Protein AF-A0A3D1LDW3-F1 (afdb_monomer)

Secondary structure (DSSP, 8-state):
-------------------------------------------------------------------------------PPPPPP--HHHHHHHHHHHS-TTSS-STTSS-TTT--------S-HHHHHHHHHHHHHHHHHHHHHHHHHT-PPEEEEEEEESS-HHHHHHHHHHHS---HHHHHHHTTS-SEEEEESSHHHHHHHHHHHHHTTEEEEE--------------TT-------EEEEEE--TTTHHHHHHHHHHHH---HHHHHHHHTS-SEEEE-TT-HHHHHHHHHHHHHTT-EEEEES----

Solvent-accessible surface area (backbone atoms only — not comparable to full-atom values): 20449 Å² total; per-residue (Å²): 142,83,86,84,85,82,81,82,79,85,81,84,80,91,75,82,92,76,95,74,91,75,88,72,81,88,77,84,83,81,88,75,86,85,80,90,76,86,88,78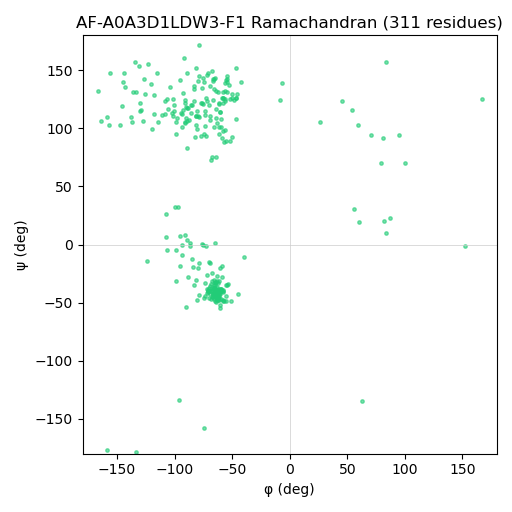,88,81,83,86,85,80,87,81,85,90,80,86,89,80,88,82,90,80,81,87,80,86,78,80,85,79,82,77,85,91,80,78,88,74,74,85,78,83,83,65,78,76,78,75,77,82,56,64,66,62,50,52,55,48,51,62,66,66,58,52,81,81,79,62,65,66,89,81,76,58,59,77,86,72,59,66,73,73,71,66,76,63,94,47,64,69,63,51,50,53,55,50,54,54,51,49,54,52,48,52,53,50,50,52,54,46,54,64,72,59,62,66,66,41,46,36,28,39,62,50,68,78,62,51,74,65,53,33,22,51,42,44,19,66,67,69,70,43,55,62,70,57,28,48,48,50,70,69,53,57,62,42,77,50,76,29,94,42,68,66,58,43,51,54,46,51,51,52,35,44,73,33,26,41,36,71,46,81,60,60,78,73,79,73,77,81,79,78,75,89,68,74,93,85,71,80,73,83,63,56,27,32,43,30,42,53,46,66,50,81,92,33,45,67,60,46,21,50,50,46,14,70,73,71,72,41,58,59,74,58,28,47,55,51,70,74,50,58,64,38,80,43,80,45,48,74,41,58,68,60,40,51,53,46,51,52,53,41,44,75,52,58,34,45,69,47,72,45,82,64,83,85,129

Nearest PDB structures (foldseek):
  1ctf-assembly1_A-2  TM=9.179E-01  e=2.498E-03  Escherichia coli
  5kcs-assembly1_1L  TM=8.905E-01  e=5.813E-03  Escherichia coli K-12
  8yeq-assembly1_A  TM=8.837E-01  e=8.868E-03  Mycobacterium tuberculosis H37Rv
  1rqs-assembly1_A  TM=8.265E-01  e=4.567E-03  unclassified
  1rqu-assembly1_B  TM=5.925E-01  e=5.528E-04  Escherichia coli

Radius of gyration: 36.43 Å; Cα contacts (8 Å, |Δi|>4): 224; chains: 1; bounding box: 86×73×97 Å

Mean predicted aligned error: 22.1 Å

Foldseek 3Di:
DDDDDDDDDDDDDDDDDDDDDDDDDDDDDDPDDDDDDDDDDDDDDDDDDDDDDDDDDDDDDDDDDDDDDDDDPDPPPPPDDDPDPPDPVVVVVVVVVVPDVPVDDDPVPDDPVVPPPVPPQPPDVVVVVVVVVVVVVVVVVVVVVVVVVPLDFFKKWQAFFDADLQLLLVLCCVLVVDDSVVSSVPNVPPGDMDTHNDPVSVVVSVVSNVVSGTDMGRPDDDPPPDDDDPDPPDDDDQQWKKKWFAADDPVLLQVQLVLCCVLVVDDSVVSSVQNVVPRDMDTPGNPPPSSVVSNVSCVVSVTDMDIDSDDDD

Structure (mmCIF, N/CA/C/O backbone):
data_AF-A0A3D1LDW3-F1
#
_entry.id   AF-A0A3D1LDW3-F1
#
loop_
_atom_site.group_PDB
_atom_site.id
_atom_site.type_symbol
_atom_site.label_atom_id
_atom_site.label_alt_id
_atom_site.label_comp_id
_atom_site.label_asym_id
_atom_site.label_entity_id
_atom_site.label_seq_id
_atom_site.pdbx_PDB_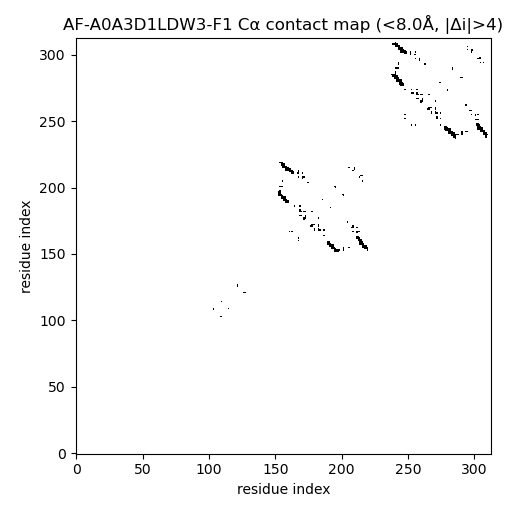ins_code
_atom_site.Cartn_x
_atom_site.Cartn_y
_atom_site.Cartn_z
_atom_site.occupancy
_atom_site.B_iso_or_equiv
_atom_site.auth_seq_id
_atom_site.auth_comp_id
_atom_site.auth_asym_id
_atom_site.auth_atom_id
_atom_site.pdbx_PDB_model_num
ATOM 1 N N . MET A 1 1 ? -32.150 -3.208 -7.443 1.00 42.34 1 MET A N 1
ATOM 2 C CA . MET A 1 1 ? -33.010 -2.700 -6.351 1.00 42.34 1 MET A CA 1
ATOM 3 C C . MET A 1 1 ? -33.989 -3.789 -5.942 1.00 42.34 1 MET A C 1
ATOM 5 O O . MET A 1 1 ? -34.926 -4.043 -6.683 1.00 42.34 1 MET A O 1
ATOM 9 N N . ILE A 1 2 ? -33.765 -4.438 -4.799 1.00 28.62 2 ILE A N 1
ATOM 10 C CA . ILE A 1 2 ? -34.780 -5.232 -4.092 1.00 28.62 2 ILE A CA 1
ATOM 11 C C . ILE A 1 2 ? -34.600 -4.884 -2.613 1.00 28.62 2 ILE A C 1
ATOM 13 O O . ILE A 1 2 ? -33.565 -5.181 -2.025 1.00 28.62 2 ILE A O 1
ATOM 17 N N . SER A 1 3 ? -35.565 -4.154 -2.057 1.00 26.19 3 SER A N 1
ATOM 18 C CA . SER A 1 3 ? -35.602 -3.745 -0.653 1.00 26.19 3 SER A CA 1
ATOM 19 C C . SER A 1 3 ? -36.574 -4.673 0.067 1.00 26.19 3 SER A C 1
ATOM 21 O O . SER A 1 3 ? -37.774 -4.636 -0.195 1.00 26.19 3 SER A O 1
ATOM 23 N N . LEU A 1 4 ? -36.057 -5.541 0.935 1.00 29.94 4 LEU A N 1
ATOM 24 C CA . LEU A 1 4 ? -36.873 -6.366 1.822 1.00 29.94 4 LEU A CA 1
ATOM 25 C C . LEU A 1 4 ? -37.024 -5.628 3.157 1.00 29.94 4 LEU A C 1
ATOM 27 O O . LEU A 1 4 ? -36.116 -5.619 3.983 1.00 29.94 4 LEU A O 1
ATOM 31 N N . ARG A 1 5 ? -38.182 -4.986 3.355 1.00 33.97 5 ARG A N 1
ATOM 32 C CA . ARG A 1 5 ? -38.647 -4.537 4.674 1.00 33.97 5 ARG A CA 1
ATOM 33 C C . ARG A 1 5 ? -39.237 -5.740 5.401 1.00 33.97 5 ARG A C 1
ATOM 35 O O . ARG A 1 5 ? -40.310 -6.203 5.030 1.00 33.97 5 ARG A O 1
ATOM 42 N N . ILE A 1 6 ? -38.569 -6.206 6.449 1.00 33.03 6 ILE A N 1
ATOM 43 C CA . ILE A 1 6 ? -39.179 -7.106 7.430 1.00 33.03 6 ILE A CA 1
ATOM 44 C C . ILE A 1 6 ? -39.608 -6.233 8.609 1.00 33.03 6 ILE A C 1
ATOM 46 O O . ILE A 1 6 ? -38.780 -5.659 9.312 1.00 33.03 6 ILE A O 1
ATOM 50 N N . SER A 1 7 ? -40.922 -6.071 8.750 1.00 34.59 7 SER A N 1
ATOM 51 C CA . SER A 1 7 ? -41.565 -5.408 9.880 1.00 34.59 7 SER A CA 1
ATOM 52 C C . SER A 1 7 ? -41.728 -6.444 10.991 1.00 34.59 7 SER A C 1
ATOM 54 O O . SER A 1 7 ? -42.337 -7.486 10.763 1.00 34.59 7 SER A O 1
ATOM 56 N N . ALA A 1 8 ? -41.136 -6.203 12.160 1.00 34.00 8 ALA A N 1
ATOM 57 C CA . ALA A 1 8 ? -41.335 -7.052 13.327 1.00 34.00 8 ALA A CA 1
ATOM 58 C C . ALA A 1 8 ? -42.521 -6.507 14.132 1.00 34.00 8 ALA A C 1
ATOM 60 O O . ALA A 1 8 ? -42.410 -5.479 14.802 1.00 34.00 8 ALA A O 1
ATOM 61 N N . GLU A 1 9 ? -43.660 -7.190 14.027 1.00 38.03 9 GLU A N 1
ATOM 62 C CA . GLU A 1 9 ? -44.816 -6.998 14.898 1.00 38.03 9 GLU A CA 1
ATOM 63 C C . GLU A 1 9 ? -44.464 -7.377 16.343 1.00 38.03 9 GLU A C 1
ATOM 65 O O . GLU A 1 9 ? -43.877 -8.424 16.625 1.00 38.03 9 GLU A O 1
ATOM 70 N N . GLN A 1 10 ? -44.832 -6.493 17.268 1.00 33.41 10 GLN A N 1
ATOM 71 C CA . GLN A 1 10 ? -44.748 -6.709 18.705 1.00 33.41 10 GLN A CA 1
ATOM 72 C C . GLN A 1 10 ? -45.849 -7.679 19.143 1.00 33.41 10 GLN A C 1
ATOM 74 O O . GLN A 1 10 ? -47.027 -7.333 19.112 1.00 33.41 10 GLN A O 1
ATOM 79 N N . TYR A 1 11 ? -45.472 -8.858 19.633 1.00 30.73 11 TYR A N 1
ATOM 80 C CA . TYR A 1 11 ? -46.365 -9.674 20.453 1.00 30.73 11 TYR A CA 1
ATOM 81 C C . TYR A 1 11 ? -46.171 -9.298 21.926 1.00 30.73 11 TYR A C 1
ATOM 83 O O . TYR A 1 11 ? -45.143 -9.600 22.528 1.00 30.73 11 TYR A O 1
ATOM 91 N N . SER A 1 12 ? -47.169 -8.621 22.500 1.00 31.14 12 SER A N 1
ATOM 92 C CA . SER A 1 12 ? -47.343 -8.516 23.951 1.00 31.14 12 SER A CA 1
ATOM 93 C C . SER A 1 12 ? -48.067 -9.761 24.449 1.00 31.14 12 SER A C 1
ATOM 95 O O . SER A 1 12 ? -49.170 -10.056 23.996 1.00 31.14 12 SER A O 1
ATOM 97 N N . VAL A 1 13 ? -47.462 -10.474 25.396 1.00 31.45 13 VAL A N 1
ATOM 98 C CA . VAL A 1 13 ? -48.146 -11.495 26.195 1.00 31.45 13 VAL A CA 1
ATOM 99 C C . VAL A 1 13 ? -48.154 -10.999 27.634 1.00 31.45 13 VAL A C 1
ATOM 101 O O . VAL A 1 13 ? -47.126 -10.991 28.309 1.00 31.45 13 VAL A O 1
ATOM 104 N N . GLU A 1 14 ? -49.322 -10.546 28.085 1.00 34.72 14 GLU A N 1
ATOM 105 C CA . GLU A 1 14 ? -49.604 -10.314 29.498 1.00 34.72 14 GLU A CA 1
ATOM 106 C C . GLU A 1 14 ? -49.746 -11.659 30.215 1.00 34.72 14 GLU A C 1
ATOM 108 O O . GLU A 1 14 ? -50.610 -12.463 29.877 1.00 34.72 14 GLU A O 1
ATOM 113 N N . CYS A 1 15 ? -48.938 -11.877 31.251 1.00 32.97 15 CYS A N 1
ATOM 114 C CA . CYS A 1 15 ? -49.250 -12.817 32.323 1.00 32.97 15 CYS A CA 1
ATOM 115 C C . CYS A 1 15 ? -48.688 -12.262 33.638 1.00 32.97 15 CYS A C 1
ATOM 117 O O . CYS A 1 15 ? -47.491 -12.008 33.767 1.00 32.97 15 CYS A O 1
ATOM 119 N N . GLY A 1 16 ? -49.588 -12.030 34.596 1.00 39.94 16 GLY A N 1
ATOM 120 C CA . GLY A 1 16 ? -49.293 -11.518 35.934 1.00 39.94 16 GLY A CA 1
ATOM 121 C C . GLY A 1 16 ? -48.638 -12.546 36.877 1.00 39.94 16 GLY A C 1
ATOM 122 O O . GLY A 1 16 ? -47.979 -13.488 36.448 1.00 39.94 16 GLY A O 1
ATOM 123 N N . PRO A 1 17 ? -48.735 -12.347 38.200 1.00 47.69 17 PRO A N 1
ATOM 124 C CA . PRO A 1 17 ? -47.653 -11.736 38.948 1.00 47.69 17 PRO A CA 1
ATOM 125 C C . PRO A 1 17 ? -46.918 -12.770 39.799 1.00 47.69 17 PRO A C 1
ATOM 127 O O . PRO A 1 17 ? -47.510 -13.408 40.665 1.00 47.69 17 PRO A O 1
ATOM 130 N N . LYS A 1 18 ? -45.600 -12.871 39.632 1.00 37.19 18 LYS A N 1
ATOM 131 C CA . LYS A 1 18 ? -44.689 -13.329 40.689 1.00 37.19 18 LYS A CA 1
ATOM 132 C C . LYS A 1 18 ? -43.284 -12.830 40.381 1.00 37.19 18 LYS A C 1
ATOM 134 O O . LYS A 1 18 ? -42.638 -13.261 39.435 1.00 37.19 18 LYS A O 1
ATOM 139 N N . ARG A 1 19 ? -42.833 -11.876 41.198 1.00 45.78 19 ARG A N 1
ATOM 140 C CA . ARG A 1 19 ? -41.454 -11.385 41.212 1.00 45.78 19 ARG A CA 1
ATOM 141 C C . ARG A 1 19 ? -40.521 -12.545 41.554 1.00 45.78 19 ARG A C 1
ATOM 143 O O . ARG A 1 19 ? -40.523 -13.011 42.689 1.00 45.78 19 ARG A O 1
ATOM 150 N N . GLN A 1 20 ? -39.679 -12.933 40.607 1.00 34.56 20 GLN A N 1
AT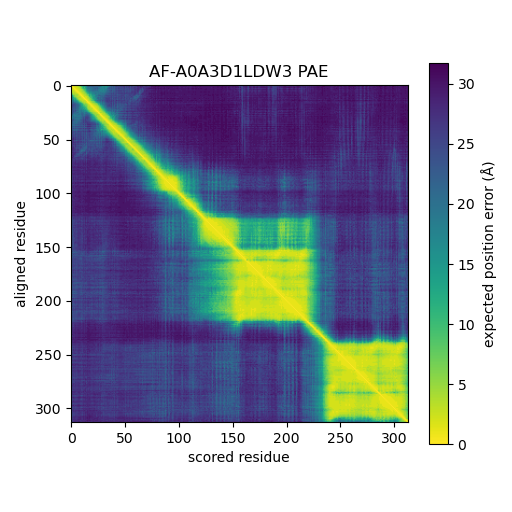OM 151 C CA . GLN A 1 20 ? -38.367 -13.493 40.901 1.00 34.56 20 GLN A CA 1
ATOM 152 C C . GLN A 1 20 ? -37.339 -12.752 40.054 1.00 34.56 20 GLN A C 1
ATOM 154 O O . GLN A 1 20 ? -37.370 -12.779 38.828 1.00 34.56 20 GLN A O 1
ATOM 159 N N . VAL A 1 21 ? -36.455 -12.029 40.735 1.00 42.44 21 VAL A N 1
ATOM 160 C CA . VAL A 1 21 ? -35.294 -11.384 40.129 1.00 42.44 21 VAL A CA 1
ATOM 161 C C . VAL A 1 21 ? -34.215 -12.455 40.016 1.00 42.44 21 VAL A C 1
ATOM 163 O O . VAL A 1 21 ? -33.463 -12.680 40.959 1.00 42.44 21 VAL A O 1
ATOM 166 N N . MET A 1 22 ? -34.149 -13.135 38.872 1.00 29.73 22 MET A N 1
ATOM 167 C CA . MET A 1 22 ? -32.941 -13.847 38.461 1.00 29.73 22 MET A CA 1
ATOM 168 C C . MET A 1 22 ? -32.126 -12.916 37.566 1.00 29.73 22 MET A C 1
ATOM 170 O O . MET A 1 22 ? -32.538 -12.568 36.462 1.00 29.73 22 MET A O 1
ATOM 174 N N . ARG A 1 23 ? -30.958 -12.491 38.057 1.00 40.31 23 ARG A N 1
ATOM 175 C CA . ARG A 1 23 ? -29.922 -11.885 37.218 1.00 40.31 23 ARG A CA 1
ATOM 176 C C . ARG A 1 23 ? -29.278 -13.002 36.400 1.00 40.31 23 ARG A C 1
ATOM 178 O O . ARG A 1 23 ? -28.465 -13.753 36.929 1.00 40.31 23 ARG A O 1
ATOM 185 N N . LEU A 1 24 ? -29.654 -13.108 35.130 1.00 36.66 24 LEU A N 1
ATOM 186 C CA . LEU A 1 24 ? -28.913 -13.887 34.140 1.00 36.66 24 LEU A CA 1
ATOM 187 C C . LEU A 1 24 ? -27.761 -13.026 33.592 1.00 36.66 24 LEU A C 1
ATOM 189 O O . LEU A 1 24 ? -27.982 -11.850 33.286 1.00 36.66 24 LEU A O 1
ATOM 193 N N . PRO A 1 25 ? -26.534 -13.562 33.483 1.00 46.16 25 PRO A N 1
ATOM 194 C CA . PRO A 1 25 ? -25.445 -12.867 32.820 1.00 46.16 25 PRO A CA 1
ATOM 195 C C . PRO A 1 25 ? -25.728 -12.796 31.317 1.00 46.16 25 PRO A C 1
ATOM 197 O O . PRO A 1 25 ? -26.172 -13.758 30.692 1.00 46.16 25 PRO A O 1
ATOM 200 N N . TRP A 1 26 ? -25.479 -11.618 30.759 1.00 38.00 26 TRP A N 1
ATOM 201 C CA . TRP A 1 26 ? -25.636 -11.298 29.350 1.00 38.00 26 TRP A CA 1
ATOM 202 C C . TRP A 1 26 ? -24.680 -12.160 28.515 1.00 38.00 26 TRP A C 1
ATOM 204 O O . TRP A 1 26 ? -23.478 -11.906 28.481 1.00 38.00 26 TRP A O 1
ATOM 214 N N . LEU A 1 27 ? -25.212 -13.183 27.845 1.00 37.66 27 LEU A N 1
ATOM 215 C CA . LEU A 1 27 ? -24.521 -13.880 26.764 1.00 37.66 27 LEU A CA 1
ATOM 216 C C . LEU A 1 27 ? -24.666 -13.054 25.486 1.00 37.66 27 LEU A C 1
ATOM 218 O O . LEU A 1 27 ? -25.766 -12.877 24.963 1.00 37.66 27 LEU A O 1
ATOM 222 N N . TRP A 1 28 ? -23.539 -12.553 24.991 1.00 46.06 28 TRP A N 1
ATOM 223 C CA . TRP A 1 28 ? -23.420 -11.993 23.653 1.00 46.06 28 TRP A CA 1
ATOM 224 C C . TRP A 1 28 ? -23.737 -13.081 22.620 1.00 46.06 28 TRP A C 1
ATOM 226 O O . TRP A 1 28 ? -23.067 -14.110 22.574 1.00 46.06 28 TRP A O 1
ATOM 236 N N . TRP A 1 29 ? -24.746 -12.853 21.782 1.00 34.38 29 TRP A N 1
ATOM 237 C CA . TRP A 1 29 ? -24.935 -13.612 20.548 1.00 34.38 29 TRP A CA 1
ATOM 238 C C . TRP A 1 29 ? -24.197 -12.889 19.427 1.00 34.38 29 TRP A C 1
ATOM 240 O O . TRP A 1 29 ? -24.643 -11.854 18.939 1.00 34.38 29 TRP A O 1
ATOM 250 N N . GLN A 1 30 ? -23.055 -13.440 19.023 1.00 39.91 30 GLN A N 1
ATOM 251 C CA . GLN A 1 30 ? -22.392 -13.067 17.783 1.00 39.91 30 GLN A CA 1
ATOM 252 C C . GLN A 1 30 ? -22.956 -13.964 16.676 1.00 39.91 30 GLN A C 1
ATOM 254 O O . GLN A 1 30 ? -22.671 -15.160 16.618 1.00 39.91 30 GLN A O 1
ATOM 259 N N . VAL A 1 31 ? -23.800 -13.398 15.813 1.00 35.34 31 VAL A N 1
ATOM 260 C CA . VAL A 1 31 ? -24.259 -14.072 14.594 1.00 35.34 31 VAL A CA 1
ATOM 261 C C . VAL A 1 31 ? -23.097 -14.055 13.603 1.00 35.34 31 VAL A C 1
ATOM 263 O O . VAL A 1 31 ? -22.877 -13.068 12.910 1.00 35.34 31 VAL A O 1
ATOM 266 N N . SER A 1 32 ? -22.318 -15.137 13.577 1.00 37.22 32 SER A N 1
ATOM 267 C CA . SER A 1 32 ? -21.321 -15.395 12.536 1.00 37.22 32 SER A CA 1
ATOM 268 C C . SER A 1 32 ? -21.923 -16.352 11.514 1.00 37.22 32 SER A C 1
ATOM 270 O O . SER A 1 32 ? -22.110 -17.543 11.772 1.00 37.22 32 SER A O 1
ATOM 272 N N . THR A 1 33 ? -22.291 -15.820 10.353 1.00 45.94 33 THR A N 1
ATOM 273 C CA . THR A 1 33 ? -22.698 -16.626 9.205 1.00 45.94 33 THR A CA 1
ATOM 274 C C . THR A 1 33 ? -21.472 -17.255 8.548 1.00 45.94 33 THR A C 1
ATOM 276 O O . THR A 1 33 ? -20.618 -16.549 8.019 1.00 45.94 33 THR A O 1
ATOM 279 N N . SER A 1 34 ? -21.481 -18.591 8.503 1.00 38.31 34 SER A N 1
ATOM 280 C CA . SER A 1 34 ? -20.797 -19.445 7.518 1.00 38.31 34 SER A CA 1
ATOM 281 C C . SER A 1 34 ? -19.301 -19.731 7.714 1.00 38.31 34 SER A C 1
ATOM 283 O O . SER A 1 34 ? -18.455 -19.100 7.093 1.00 38.31 34 SER A O 1
ATOM 285 N N . ARG A 1 35 ? -18.983 -20.834 8.410 1.00 41.19 35 ARG A N 1
ATOM 286 C CA . ARG A 1 35 ? -18.485 -22.098 7.805 1.00 41.19 35 ARG A CA 1
ATOM 287 C C . ARG A 1 35 ? -17.911 -23.042 8.875 1.00 41.19 35 ARG A C 1
ATOM 289 O O . ARG A 1 35 ? -17.026 -22.668 9.627 1.00 41.19 35 ARG A O 1
ATOM 296 N N . MET A 1 36 ? -18.450 -24.266 8.880 1.00 47.47 36 MET A N 1
ATOM 297 C CA . MET A 1 36 ? -17.957 -25.522 9.473 1.00 47.47 36 MET A CA 1
ATOM 298 C C . MET A 1 36 ? -17.015 -25.443 10.686 1.00 47.47 36 MET A C 1
ATOM 300 O O . MET A 1 36 ? -15.807 -25.304 10.525 1.00 47.47 36 MET A O 1
ATOM 304 N N . LEU A 1 37 ? -17.546 -25.753 11.874 1.00 35.22 37 LEU A N 1
ATOM 305 C CA . LEU A 1 37 ? -16.757 -26.335 12.959 1.00 35.22 37 LEU A CA 1
ATOM 306 C C . LEU A 1 37 ? -17.514 -27.488 13.628 1.00 35.22 37 LEU A C 1
ATOM 308 O O . LEU A 1 37 ? -18.690 -27.381 13.973 1.00 35.22 37 LEU A O 1
ATOM 312 N N . LEU A 1 38 ? -16.787 -28.597 13.773 1.00 40.09 38 LEU A N 1
ATOM 313 C CA . LEU A 1 38 ? -17.099 -29.761 14.592 1.00 40.09 38 LEU A CA 1
ATOM 314 C C . LEU A 1 38 ? -17.476 -29.337 16.017 1.00 40.09 38 LEU A C 1
ATOM 316 O O . LEU A 1 38 ? -16.711 -28.659 16.702 1.00 40.09 38 LEU A O 1
ATOM 320 N N . VAL A 1 39 ? -18.639 -29.795 16.475 1.00 33.28 39 VAL A N 1
ATOM 321 C CA . VAL A 1 39 ? -19.089 -29.648 17.861 1.00 33.28 39 VAL A CA 1
ATOM 322 C C . VAL A 1 39 ? -18.281 -30.606 18.735 1.00 33.28 39 VAL A C 1
ATOM 324 O O . VAL A 1 39 ? -18.432 -31.821 18.640 1.00 33.28 39 VAL A O 1
ATOM 327 N N . SER A 1 40 ? -17.420 -30.056 19.589 1.00 37.81 40 SER A N 1
ATOM 328 C CA . SER A 1 40 ? -16.748 -30.794 20.663 1.00 37.81 40 SER A CA 1
ATOM 329 C C . SER A 1 40 ? -17.462 -30.468 21.973 1.00 37.81 40 SER A C 1
ATOM 331 O O . SER A 1 40 ? -17.449 -29.323 22.417 1.00 37.81 40 SER A O 1
ATOM 333 N N . PHE A 1 41 ? -18.125 -31.460 22.564 1.00 34.44 41 PHE A N 1
ATOM 334 C CA . PHE A 1 41 ? -18.725 -31.364 23.894 1.00 34.44 41 PHE A CA 1
ATOM 335 C C . PHE A 1 41 ? -17.626 -31.472 24.958 1.00 34.44 41 PHE A C 1
ATOM 337 O O . PHE A 1 41 ? -16.953 -32.497 25.036 1.00 34.44 41 PHE A O 1
ATOM 344 N N . SER A 1 42 ? -17.497 -30.461 25.817 1.00 36.78 42 SER A N 1
ATOM 345 C CA . SER A 1 42 ? -16.754 -30.569 27.078 1.00 36.78 42 SER A CA 1
ATOM 346 C C . SER A 1 42 ? -17.749 -30.564 28.236 1.00 36.78 42 SER A C 1
ATOM 348 O O . SER A 1 42 ? -18.418 -29.560 28.480 1.00 36.78 42 SER A O 1
ATOM 350 N N . LEU A 1 43 ? -17.866 -31.699 28.933 1.00 46.66 43 LEU A N 1
ATOM 351 C CA . LEU A 1 43 ? -18.564 -31.796 30.219 1.00 46.66 43 LEU A CA 1
ATOM 352 C C . LEU A 1 43 ? -17.741 -31.113 31.328 1.00 46.66 43 LEU A C 1
ATOM 354 O O . LEU A 1 43 ? -16.516 -31.246 31.327 1.00 46.66 43 LEU A O 1
ATOM 358 N N . PRO A 1 44 ? -18.378 -30.473 32.325 1.00 48.00 44 PRO A N 1
ATOM 359 C CA . PRO A 1 44 ? -17.708 -30.092 33.556 1.00 48.00 44 PRO A CA 1
ATOM 360 C C . PRO A 1 44 ? -17.807 -31.229 34.582 1.00 48.00 44 PRO A C 1
ATOM 362 O O . PRO A 1 44 ? -18.896 -31.587 35.033 1.00 48.00 44 PRO A O 1
ATOM 365 N N . THR A 1 45 ? -16.664 -31.778 34.987 1.00 44.69 45 THR A N 1
ATOM 366 C CA . THR A 1 45 ? -16.572 -32.701 36.125 1.00 44.69 45 THR A CA 1
ATOM 367 C C . THR A 1 45 ? -16.218 -31.903 37.378 1.00 44.69 45 THR A C 1
ATOM 369 O O . THR A 1 45 ? -15.133 -31.332 37.483 1.00 44.69 45 THR A O 1
ATOM 372 N N . LEU A 1 46 ? -17.156 -31.843 38.322 1.00 44.53 46 LEU A N 1
ATOM 373 C CA . LEU A 1 46 ? -16.948 -31.323 39.671 1.00 44.53 46 LEU A CA 1
ATOM 374 C C . LEU A 1 46 ? -16.267 -32.375 40.562 1.00 44.53 46 LEU A C 1
ATOM 376 O O . LEU A 1 46 ? -16.631 -33.544 40.517 1.00 44.53 46 LEU A O 1
ATOM 380 N N . LEU A 1 47 ? -15.347 -31.876 41.396 1.00 44.72 47 LEU A N 1
ATOM 381 C CA . LEU A 1 47 ? -14.866 -32.373 42.696 1.00 44.72 47 LEU A CA 1
ATOM 382 C C . LEU A 1 47 ? -14.525 -33.868 42.863 1.00 44.72 47 LEU A C 1
ATOM 384 O O . LEU A 1 47 ? -15.409 -34.714 42.891 1.00 44.72 47 LEU A O 1
ATOM 388 N N . SER A 1 48 ? -13.282 -34.145 43.280 1.00 37.66 48 SER A N 1
ATOM 389 C CA . SER A 1 48 ? -13.042 -34.826 44.565 1.00 37.66 48 SER A CA 1
ATOM 390 C C . SER A 1 48 ? -11.572 -34.745 45.001 1.00 37.66 48 SER A C 1
ATOM 392 O O . SER A 1 48 ? -10.657 -34.981 44.221 1.00 37.66 48 SER A O 1
ATOM 394 N N . SER A 1 49 ? -11.419 -34.377 46.273 1.00 39.22 49 SER A N 1
ATOM 395 C CA . SER A 1 49 ? -10.349 -34.622 47.252 1.00 39.22 49 SER A CA 1
ATOM 396 C C . SER A 1 49 ? -9.203 -35.573 46.883 1.00 39.22 49 SER A C 1
ATOM 398 O O . SER A 1 49 ? -9.403 -36.661 46.353 1.00 39.22 49 SER A O 1
ATOM 400 N N . GLY A 1 50 ? -7.992 -35.170 47.278 1.00 45.22 50 GLY A N 1
ATOM 401 C CA . GLY A 1 50 ? -6.767 -35.925 47.059 1.00 45.22 50 GLY A CA 1
ATOM 402 C C . GLY A 1 50 ? -6.503 -37.102 47.998 1.00 45.22 50 GLY A C 1
ATOM 403 O O . GLY A 1 50 ? -7.178 -37.282 49.002 1.00 45.22 50 GLY A O 1
ATOM 404 N N . ILE A 1 51 ? -5.457 -37.838 47.616 1.00 41.06 51 ILE A N 1
ATOM 405 C CA . ILE A 1 51 ? -4.586 -38.801 48.316 1.00 41.06 51 ILE A CA 1
ATOM 406 C C . ILE A 1 51 ? -3.375 -38.898 47.350 1.00 41.06 51 ILE A C 1
ATOM 408 O O . ILE A 1 51 ? -3.568 -39.154 46.168 1.00 41.06 51 ILE A O 1
ATOM 412 N N . SER A 1 52 ? -2.202 -38.328 47.637 1.00 38.81 52 SER A N 1
ATOM 413 C CA . SER A 1 52 ? -1.065 -38.891 48.385 1.00 38.81 52 SER A CA 1
ATOM 414 C C . SER A 1 52 ? -0.525 -40.246 47.873 1.00 38.81 52 SER A C 1
ATOM 416 O O . SER A 1 52 ? -1.170 -41.276 48.032 1.00 38.81 52 SER A O 1
ATOM 418 N N . CYS A 1 53 ? 0.740 -40.201 47.414 1.00 36.84 53 CYS A N 1
ATOM 419 C CA . CYS A 1 53 ? 1.754 -41.278 47.388 1.00 36.84 53 CYS A CA 1
ATOM 420 C C . CYS A 1 53 ? 1.742 -42.293 46.204 1.00 36.84 53 CYS A C 1
ATOM 422 O O . CYS A 1 53 ? 0.763 -42.389 45.476 1.00 36.84 53 CYS A O 1
ATOM 424 N N . PRO A 1 54 ? 2.881 -42.966 45.907 1.00 56.19 54 PRO A N 1
ATOM 425 C CA . PRO A 1 54 ? 3.951 -42.411 45.068 1.00 56.19 54 PRO A CA 1
ATOM 426 C C . PRO A 1 54 ? 4.459 -43.406 43.995 1.00 56.19 54 PRO A C 1
ATOM 428 O O . PRO A 1 54 ? 4.052 -44.562 43.936 1.00 56.19 54 PRO A O 1
ATOM 431 N N . SER A 1 55 ? 5.462 -42.965 43.225 1.00 44.19 55 SER A N 1
ATOM 432 C CA . SER A 1 55 ? 6.490 -43.801 42.574 1.00 44.19 55 SER A CA 1
ATOM 433 C C . SER A 1 55 ? 6.019 -44.871 41.579 1.00 44.19 55 SER A C 1
ATOM 435 O O . SER A 1 55 ? 5.684 -45.992 41.947 1.00 44.19 55 SER A O 1
ATOM 437 N N . SER A 1 56 ? 6.177 -44.577 40.285 1.00 37.03 56 SER A N 1
ATOM 438 C CA . SER A 1 56 ? 6.398 -45.627 39.292 1.00 37.03 56 SER A CA 1
ATOM 439 C C . SER A 1 56 ? 7.487 -45.222 38.303 1.00 37.03 56 SER A C 1
ATOM 441 O O . SER A 1 56 ? 7.328 -44.355 37.447 1.00 37.03 56 SER A O 1
ATOM 443 N N . THR A 1 57 ? 8.632 -45.854 38.513 1.00 47.03 57 THR A N 1
ATOM 444 C CA . THR A 1 57 ? 9.795 -45.956 37.643 1.00 47.03 57 THR A CA 1
ATOM 445 C C . THR A 1 57 ? 9.428 -46.771 36.403 1.00 47.03 57 THR A C 1
ATOM 447 O O . THR A 1 57 ? 9.027 -47.917 36.557 1.00 47.03 57 THR A O 1
ATOM 450 N N . CYS A 1 58 ? 9.620 -46.241 35.193 1.00 37.25 58 CYS A N 1
ATOM 451 C CA . CYS A 1 58 ? 9.754 -47.022 33.952 1.00 37.25 58 CYS A CA 1
ATOM 452 C C . CYS A 1 58 ? 10.507 -46.161 32.922 1.00 37.25 58 CYS A C 1
ATOM 454 O O . CYS A 1 58 ? 10.024 -45.124 32.491 1.00 37.25 58 CYS A O 1
ATOM 456 N N . MET A 1 59 ? 11.796 -46.441 32.723 1.00 38.25 59 MET A N 1
ATOM 457 C CA . MET A 1 59 ? 12.344 -47.257 31.622 1.00 38.25 59 MET A CA 1
ATOM 458 C C . MET A 1 59 ? 12.803 -46.380 30.449 1.00 38.25 59 MET A C 1
ATOM 460 O O . MET A 1 59 ? 12.045 -46.012 29.558 1.00 38.25 59 MET A O 1
ATOM 464 N N . MET A 1 60 ? 14.100 -46.059 30.479 1.00 41.62 60 MET A N 1
ATOM 465 C CA . MET A 1 60 ? 14.841 -45.496 29.355 1.00 41.62 60 MET A CA 1
ATOM 466 C C . MET A 1 60 ? 14.866 -46.518 28.214 1.00 41.62 60 MET A C 1
ATOM 468 O O . MET A 1 60 ? 15.465 -47.585 28.355 1.00 41.62 60 MET A O 1
ATOM 472 N N . SER A 1 61 ? 14.259 -46.187 27.076 1.00 40.16 61 SER A N 1
ATOM 473 C CA . SER A 1 61 ? 14.448 -46.956 25.848 1.00 40.16 61 SER A CA 1
ATOM 474 C C . SER A 1 61 ? 15.668 -46.416 25.103 1.00 40.16 61 SER A C 1
ATOM 476 O O . SER A 1 61 ? 15.653 -45.314 24.552 1.00 40.16 61 SER A O 1
ATOM 478 N N . ARG A 1 62 ? 16.754 -47.193 25.142 1.00 48.47 62 ARG A N 1
ATOM 479 C CA . ARG A 1 62 ? 17.941 -47.029 24.297 1.00 48.47 62 ARG A CA 1
ATOM 480 C C . ARG A 1 62 ? 17.557 -47.388 22.859 1.00 48.47 62 ARG A C 1
ATOM 482 O O . ARG A 1 62 ? 17.362 -48.558 22.550 1.00 48.47 62 ARG A O 1
ATOM 489 N N . GLY A 1 63 ? 17.451 -46.380 21.998 1.00 40.06 63 GLY A N 1
ATOM 490 C CA . GLY A 1 63 ? 17.284 -46.542 20.554 1.00 40.06 63 GLY A CA 1
ATOM 491 C C . GLY A 1 63 ? 18.637 -46.517 19.852 1.00 40.06 63 GLY A C 1
ATOM 492 O O . GLY A 1 63 ? 19.351 -45.520 19.903 1.00 40.06 63 GLY A O 1
ATOM 493 N N . SER A 1 64 ? 18.981 -47.645 19.247 1.00 42.28 64 SER A N 1
ATOM 494 C CA . SER A 1 64 ? 20.263 -47.994 18.654 1.00 42.28 64 SER A CA 1
ATOM 495 C C . SER A 1 64 ? 20.768 -47.027 17.580 1.00 42.28 64 SER A C 1
ATOM 497 O O . SER A 1 64 ? 20.080 -46.711 16.611 1.00 42.28 64 SER A O 1
ATOM 499 N N . SER A 1 65 ? 22.037 -46.653 17.714 1.00 41.66 65 SER A N 1
ATOM 500 C CA . SER A 1 65 ? 22.873 -46.067 16.671 1.00 41.66 65 SER A CA 1
ATOM 501 C C . SER A 1 65 ? 23.120 -47.086 15.553 1.00 41.66 65 SER A C 1
ATOM 503 O O . SER A 1 65 ? 23.961 -47.977 15.691 1.00 41.66 65 SER A O 1
ATOM 505 N N . LEU A 1 66 ? 22.393 -46.962 14.442 1.00 43.38 66 LEU A N 1
ATOM 506 C CA . LEU A 1 66 ? 22.734 -47.631 13.188 1.00 43.38 66 LEU A CA 1
ATOM 507 C C . LEU A 1 66 ? 23.806 -46.810 12.468 1.00 43.38 66 LEU A C 1
ATOM 509 O O . LEU A 1 66 ? 23.535 -45.771 11.871 1.00 43.38 66 LEU A O 1
ATOM 513 N N . ILE A 1 67 ? 25.039 -47.298 12.557 1.00 46.53 67 ILE A N 1
ATOM 514 C CA . ILE A 1 67 ? 26.170 -46.877 11.735 1.00 46.53 67 ILE A CA 1
ATOM 515 C C . ILE A 1 67 ? 25.892 -47.383 10.313 1.00 46.53 67 ILE A C 1
ATOM 517 O O . ILE A 1 67 ? 25.897 -48.590 10.076 1.00 46.53 67 ILE A O 1
ATOM 521 N N . MET A 1 68 ? 25.621 -46.478 9.371 1.00 43.97 68 MET A N 1
ATOM 522 C CA . MET A 1 68 ? 25.598 -46.816 7.946 1.00 43.97 68 MET A CA 1
ATOM 523 C C . MET A 1 68 ? 27.029 -46.780 7.383 1.00 43.97 68 MET A C 1
ATOM 525 O O . MET A 1 68 ? 27.779 -45.850 7.694 1.00 43.97 68 MET A O 1
ATOM 529 N N . PRO A 1 69 ? 27.428 -47.765 6.559 1.00 47.91 69 PRO A N 1
ATOM 530 C CA . PRO A 1 69 ? 28.756 -47.816 5.971 1.00 47.91 69 PRO A CA 1
ATOM 531 C C . PRO A 1 69 ? 28.929 -46.762 4.872 1.00 47.91 69 PRO A C 1
ATOM 533 O O . PRO A 1 69 ? 28.191 -46.695 3.890 1.00 47.91 69 PRO A O 1
ATOM 536 N N . LEU A 1 70 ? 29.979 -45.972 5.059 1.00 49.84 70 LEU A N 1
ATOM 537 C CA . LEU A 1 70 ? 30.575 -45.026 4.131 1.00 49.84 70 LEU A CA 1
ATOM 538 C C . LEU A 1 70 ? 31.055 -45.754 2.861 1.00 49.84 70 LEU A C 1
ATOM 540 O O . LEU A 1 70 ? 32.123 -46.357 2.881 1.00 49.84 70 LEU A O 1
ATOM 544 N N . THR A 1 71 ? 30.316 -45.704 1.748 1.00 52.28 71 THR A N 1
ATOM 545 C CA . THR A 1 71 ? 30.876 -46.092 0.439 1.00 52.28 71 THR A CA 1
ATOM 546 C C . THR A 1 71 ? 30.363 -45.227 -0.715 1.00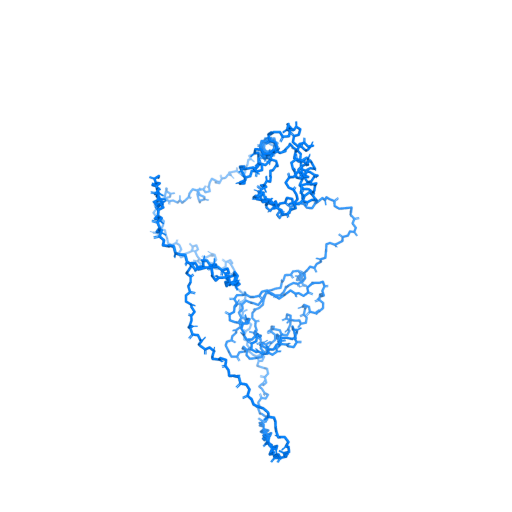 52.28 71 THR A C 1
ATOM 548 O O . THR A 1 71 ? 29.173 -44.972 -0.848 1.00 52.28 71 THR A O 1
ATOM 551 N N . HIS A 1 72 ? 31.331 -44.843 -1.558 1.00 44.09 72 HIS A N 1
ATOM 552 C CA . HIS A 1 72 ? 31.249 -44.211 -2.884 1.00 44.09 72 HIS A CA 1
ATOM 553 C C . HIS A 1 72 ? 31.469 -42.695 -2.955 1.00 44.09 72 HIS A C 1
ATOM 555 O O . HIS A 1 72 ? 30.610 -41.911 -3.350 1.00 44.09 72 HIS A O 1
ATOM 561 N N . ALA A 1 73 ? 32.732 -42.322 -2.719 1.00 43.78 73 ALA A N 1
ATOM 562 C CA . ALA A 1 73 ? 33.373 -41.219 -3.422 1.00 43.78 73 ALA A CA 1
ATOM 563 C C . ALA A 1 73 ? 33.303 -41.485 -4.939 1.00 43.78 73 ALA A C 1
ATOM 565 O O . ALA A 1 73 ? 34.070 -42.274 -5.492 1.00 43.78 73 ALA A O 1
ATOM 566 N N . ARG A 1 74 ? 32.333 -40.863 -5.611 1.00 47.28 74 ARG A N 1
ATOM 567 C CA . ARG A 1 74 ? 32.253 -40.836 -7.072 1.00 47.28 74 ARG A CA 1
ATOM 568 C C . ARG A 1 74 ? 33.254 -39.789 -7.551 1.00 47.28 74 ARG A C 1
ATOM 570 O O . ARG A 1 74 ? 33.058 -38.602 -7.305 1.00 47.28 74 ARG A O 1
ATOM 577 N N . ALA A 1 75 ? 34.338 -40.240 -8.177 1.00 53.12 75 ALA A N 1
ATOM 578 C CA . ALA A 1 75 ? 35.336 -39.357 -8.763 1.00 53.12 75 ALA A CA 1
ATOM 579 C C . ALA A 1 75 ? 34.660 -38.343 -9.715 1.00 53.12 75 ALA A C 1
ATOM 581 O O . ALA A 1 75 ? 33.760 -38.734 -10.471 1.00 53.12 75 ALA A O 1
ATOM 582 N N . PRO A 1 76 ? 35.051 -37.057 -9.681 1.00 52.16 76 PRO A N 1
ATOM 583 C CA . PRO A 1 76 ? 34.555 -36.057 -10.617 1.00 52.16 76 PRO A CA 1
ATOM 584 C C . PRO A 1 76 ? 34.938 -36.472 -12.040 1.00 52.16 76 PRO A C 1
ATOM 586 O O . PRO A 1 76 ? 36.110 -36.566 -12.396 1.00 52.16 76 PRO A O 1
ATOM 589 N N . ASN A 1 77 ? 33.923 -36.781 -12.842 1.00 54.84 77 ASN A N 1
ATOM 590 C CA . ASN A 1 77 ? 34.083 -37.111 -14.248 1.00 54.84 77 ASN A CA 1
ATOM 591 C C . ASN A 1 77 ? 34.300 -35.800 -15.021 1.00 54.84 77 ASN A C 1
ATOM 593 O O . ASN A 1 77 ? 33.336 -35.112 -15.363 1.00 54.84 77 ASN A O 1
ATOM 597 N N . TYR A 1 78 ? 35.569 -35.435 -15.214 1.00 57.31 78 TYR A N 1
ATOM 598 C CA . TYR A 1 78 ? 36.001 -34.225 -15.922 1.00 57.31 78 TYR A CA 1
ATOM 599 C C . TYR A 1 78 ? 35.889 -34.328 -17.457 1.00 57.31 78 TYR A C 1
ATOM 601 O O . TYR A 1 78 ? 36.152 -33.344 -18.141 1.00 57.31 78 TYR A O 1
ATOM 609 N N . ASP A 1 79 ? 35.418 -35.454 -18.005 1.00 60.50 79 ASP A N 1
ATOM 610 C CA . ASP A 1 79 ? 35.306 -35.686 -19.455 1.00 60.50 79 ASP A CA 1
ATOM 611 C C . ASP A 1 79 ? 33.900 -35.414 -20.019 1.00 60.50 79 ASP A C 1
ATOM 613 O O . ASP A 1 79 ? 33.455 -36.048 -20.979 1.00 60.50 79 ASP A O 1
ATOM 617 N N . ARG A 1 80 ? 33.156 -34.453 -19.454 1.00 57.97 80 ARG A N 1
ATOM 618 C CA . ARG A 1 80 ? 31.951 -33.964 -20.141 1.00 57.97 80 ARG A CA 1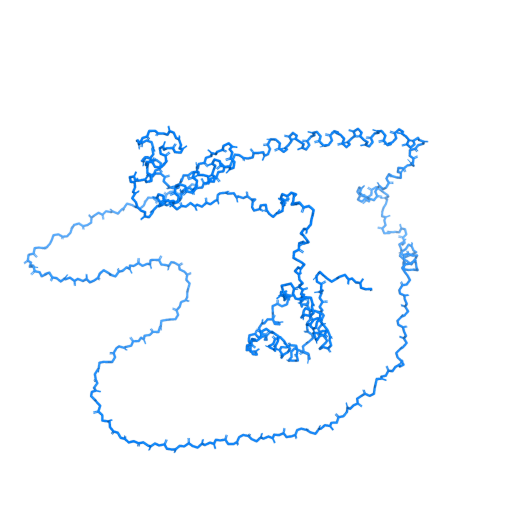
ATOM 619 C C . ARG A 1 80 ? 32.370 -33.025 -21.278 1.00 57.97 80 ARG A C 1
ATOM 621 O O . ARG A 1 80 ? 33.006 -32.007 -21.002 1.00 57.97 80 ARG A O 1
ATOM 628 N N . PRO A 1 81 ? 32.004 -33.315 -22.543 1.00 68.81 81 PRO A N 1
ATOM 629 C CA . PRO A 1 81 ? 32.264 -32.399 -23.643 1.00 68.81 81 PRO A CA 1
ATOM 630 C C . PRO A 1 81 ? 31.592 -31.062 -23.327 1.00 68.81 81 PRO A C 1
ATOM 632 O O . PRO A 1 81 ? 30.400 -31.024 -23.012 1.00 68.81 81 PRO A O 1
ATOM 635 N N . LYS A 1 82 ? 32.373 -29.975 -23.366 1.00 70.12 82 LYS A N 1
ATOM 636 C CA . LYS A 1 82 ? 31.873 -28.614 -23.136 1.00 70.12 82 LYS A CA 1
ATOM 637 C C . LYS A 1 82 ? 30.640 -28.395 -24.027 1.00 70.12 82 LYS A C 1
ATOM 639 O O . LYS A 1 82 ? 30.727 -28.695 -25.224 1.00 70.12 82 LYS A O 1
ATOM 644 N N . PRO A 1 83 ? 29.503 -27.922 -23.481 1.00 66.06 83 PRO A N 1
ATOM 645 C CA . PRO A 1 83 ? 28.338 -27.625 -24.299 1.00 66.06 83 PRO A CA 1
ATOM 646 C C . PRO A 1 83 ? 28.769 -26.627 -25.373 1.00 66.06 83 PRO A C 1
ATOM 648 O O . PRO A 1 83 ? 29.383 -25.604 -25.067 1.00 66.06 83 PRO A O 1
ATOM 651 N N . LYS A 1 84 ? 28.527 -26.970 -26.642 1.00 76.38 84 LY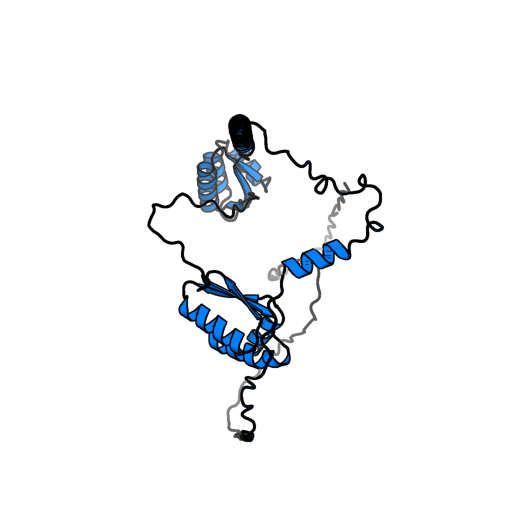S A N 1
ATOM 652 C CA . LYS A 1 84 ? 28.793 -26.059 -27.756 1.00 76.38 84 LYS A CA 1
ATOM 653 C C . LYS A 1 84 ? 28.004 -24.782 -27.478 1.00 76.38 84 LYS A C 1
ATOM 655 O O . LYS A 1 84 ? 26.795 -24.869 -27.266 1.00 76.38 84 LYS A O 1
ATOM 660 N N 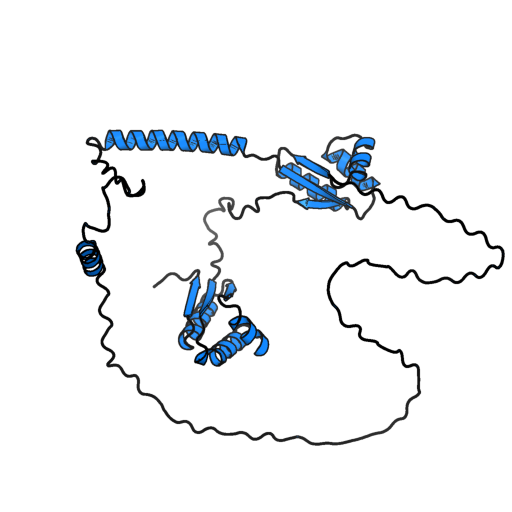. LEU A 1 85 ? 28.698 -23.642 -27.428 1.00 75.19 85 LEU A N 1
ATOM 661 C CA . LEU A 1 85 ? 28.069 -22.330 -27.303 1.00 75.19 85 LEU A CA 1
ATOM 662 C C . LEU A 1 85 ? 26.950 -22.253 -28.346 1.00 75.19 85 LEU A C 1
ATOM 664 O O . LEU A 1 85 ? 27.187 -22.526 -29.524 1.00 75.19 85 LEU A O 1
ATOM 668 N N . PHE A 1 86 ? 25.734 -21.963 -27.897 1.00 76.69 86 PHE A N 1
ATOM 669 C CA . PHE A 1 86 ? 24.594 -21.819 -28.786 1.00 76.69 86 PHE A CA 1
ATOM 670 C C . PHE A 1 86 ? 24.846 -20.617 -29.701 1.00 76.69 86 PHE A C 1
ATOM 672 O O . PHE A 1 86 ? 24.863 -19.476 -29.242 1.00 76.69 86 PHE A O 1
ATOM 679 N N . ASP A 1 87 ? 25.101 -20.879 -30.983 1.00 83.19 87 ASP A N 1
ATOM 680 C CA . ASP A 1 87 ? 25.345 -19.835 -31.972 1.00 83.19 87 ASP A CA 1
ATOM 681 C C . ASP A 1 87 ? 24.006 -19.253 -32.439 1.00 83.19 87 ASP A C 1
ATOM 683 O O . ASP A 1 87 ? 23.285 -19.820 -33.269 1.00 83.19 87 ASP A O 1
ATOM 687 N N . LEU A 1 88 ? 23.667 -18.109 -31.851 1.00 79.50 88 LEU A N 1
ATOM 688 C CA . LEU A 1 88 ? 22.411 -17.403 -32.067 1.00 79.50 88 LEU A CA 1
ATOM 689 C C . LEU A 1 88 ? 22.253 -16.966 -33.535 1.00 79.50 88 LEU A C 1
ATOM 691 O O . LEU A 1 88 ? 21.139 -16.980 -34.058 1.00 79.50 88 LEU A O 1
ATOM 695 N N . GLN A 1 89 ? 23.353 -16.666 -34.239 1.00 81.19 89 GLN A N 1
ATOM 696 C CA . GLN A 1 89 ? 23.303 -16.319 -35.663 1.00 81.19 89 GLN A CA 1
ATOM 697 C C . GLN A 1 89 ? 22.965 -17.531 -36.533 1.00 81.19 89 GLN A C 1
ATOM 699 O O . GLN A 1 89 ? 22.154 -17.419 -37.456 1.00 81.19 89 GLN A O 1
ATOM 704 N N . ALA A 1 90 ? 23.529 -18.701 -36.222 1.00 83.00 90 ALA A N 1
ATOM 705 C CA . ALA A 1 90 ? 23.209 -19.934 -36.936 1.00 83.00 90 ALA A CA 1
ATOM 706 C C . ALA A 1 90 ? 21.733 -20.330 -36.753 1.00 83.00 90 ALA A C 1
ATOM 708 O O . ALA A 1 90 ? 21.086 -20.768 -37.708 1.00 83.00 90 ALA A O 1
ATOM 709 N N . TYR A 1 91 ? 21.183 -20.122 -35.554 1.00 80.50 91 TYR A N 1
ATOM 710 C CA . TYR A 1 91 ? 19.776 -20.389 -35.258 1.00 80.50 91 TYR A CA 1
ATOM 711 C C . TYR A 1 91 ? 18.823 -19.438 -36.001 1.00 80.50 91 TYR A C 1
ATOM 713 O O . TYR A 1 91 ? 17.875 -19.896 -36.639 1.00 80.50 91 TYR A O 1
ATOM 721 N N . VAL A 1 92 ? 19.104 -18.128 -36.014 1.00 80.12 92 VAL A N 1
ATOM 722 C CA . VAL A 1 92 ? 18.306 -17.147 -36.778 1.00 80.12 92 VAL A CA 1
ATOM 723 C C . VAL A 1 92 ? 18.372 -17.433 -38.283 1.00 80.12 92 VAL A C 1
ATOM 725 O O . VAL A 1 92 ? 17.349 -17.380 -38.966 1.00 80.12 92 VAL A O 1
ATOM 728 N N . GLY A 1 93 ? 19.540 -17.827 -38.800 1.00 83.69 93 GLY A N 1
ATOM 729 C CA . GLY A 1 93 ? 19.690 -18.244 -40.195 1.00 83.69 93 GLY A CA 1
ATOM 730 C C . GLY A 1 93 ? 18.919 -19.525 -40.542 1.00 83.69 93 GLY A C 1
ATOM 731 O O . GLY A 1 93 ? 18.428 -19.659 -41.663 1.00 83.69 93 GLY A O 1
ATOM 732 N N . GLN A 1 94 ? 18.774 -20.463 -39.598 1.00 82.44 94 GLN A N 1
ATOM 733 C CA . GLN A 1 94 ? 17.924 -21.646 -39.773 1.00 82.44 94 GLN A CA 1
ATOM 734 C C . GLN A 1 94 ? 16.436 -21.296 -39.734 1.00 82.44 94 GLN A C 1
ATOM 736 O O . GLN A 1 94 ? 15.700 -21.780 -40.591 1.00 82.44 94 GLN A O 1
ATOM 741 N N . LEU A 1 95 ? 16.001 -20.418 -38.825 1.00 77.19 95 LEU A N 1
ATOM 742 C CA . LEU A 1 95 ? 14.614 -19.942 -38.773 1.00 77.19 95 LEU A CA 1
ATOM 743 C C . LEU A 1 95 ? 14.215 -19.199 -40.053 1.00 77.19 95 LEU A C 1
ATOM 745 O O . LEU A 1 95 ? 13.147 -19.459 -40.595 1.00 77.19 95 LEU A O 1
ATOM 749 N N . GLN A 1 96 ? 15.088 -18.345 -40.592 1.00 72.44 96 GLN A N 1
ATOM 750 C CA . GLN A 1 96 ? 14.832 -17.651 -41.861 1.00 72.44 96 GLN A CA 1
ATOM 751 C C . GLN A 1 96 ? 14.758 -18.603 -43.063 1.00 72.44 96 GLN A C 1
ATOM 753 O O . GLN A 1 96 ? 14.028 -18.330 -44.009 1.00 72.44 96 GLN A O 1
ATOM 758 N N . LYS A 1 97 ? 15.489 -19.726 -43.035 1.00 76.00 97 LYS A N 1
ATOM 759 C CA . LYS A 1 97 ? 15.434 -20.757 -44.089 1.00 76.00 97 LYS A CA 1
ATOM 760 C C . LYS A 1 97 ? 14.252 -21.717 -43.933 1.00 76.00 97 LYS A C 1
ATOM 762 O O . LYS A 1 97 ? 13.781 -22.244 -44.935 1.00 76.00 97 LYS A O 1
ATOM 767 N N . GLN A 1 98 ? 13.801 -21.971 -42.703 1.00 69.06 98 GLN A N 1
ATOM 768 C CA . GLN A 1 98 ? 12.637 -22.815 -42.406 1.00 69.06 98 GLN A CA 1
ATOM 769 C C . GLN A 1 98 ? 11.309 -22.062 -42.492 1.00 69.06 98 GLN A C 1
ATOM 771 O O . GLN A 1 98 ? 10.271 -22.702 -42.658 1.00 69.06 98 GLN A O 1
ATOM 776 N N . ALA A 1 99 ? 11.330 -20.728 -42.429 1.00 58.16 99 ALA A N 1
ATOM 777 C CA . ALA A 1 99 ? 10.213 -19.880 -42.815 1.00 58.16 99 ALA A CA 1
ATOM 778 C C . ALA A 1 99 ? 9.999 -19.989 -44.334 1.00 58.16 99 ALA A C 1
ATOM 780 O O . ALA A 1 99 ? 10.390 -19.127 -45.118 1.00 58.16 99 ALA A O 1
ATOM 781 N N . ALA A 1 100 ? 9.417 -21.112 -44.753 1.00 53.75 100 ALA A N 1
ATOM 782 C CA . ALA A 1 100 ? 8.929 -21.311 -46.101 1.00 53.75 100 ALA A CA 1
ATOM 783 C C . ALA A 1 100 ? 7.937 -20.182 -46.447 1.00 53.75 100 ALA A C 1
ATOM 785 O O . ALA A 1 100 ? 7.125 -19.804 -45.596 1.00 53.75 100 ALA A O 1
ATOM 786 N N . PRO A 1 101 ? 7.946 -19.670 -47.690 1.00 55.50 101 PRO A N 1
ATOM 787 C CA . PRO A 1 101 ? 7.062 -18.587 -48.121 1.00 55.50 101 PRO A CA 1
ATOM 788 C C . PRO A 1 101 ? 5.567 -18.955 -48.128 1.00 55.50 101 PRO A C 1
ATOM 790 O O . PRO A 1 101 ? 4.748 -18.121 -48.488 1.00 55.50 101 PRO A O 1
ATOM 793 N N . GLU A 1 102 ? 5.190 -20.171 -47.726 1.00 56.06 102 GLU A N 1
ATOM 794 C CA . GLU A 1 102 ? 3.801 -20.640 -47.767 1.00 56.06 102 GLU A CA 1
ATOM 795 C C . GLU A 1 102 ? 3.015 -20.433 -46.464 1.00 56.06 102 GLU A C 1
ATOM 797 O O . GLU A 1 102 ? 1.802 -20.617 -46.463 1.00 56.06 102 GLU A O 1
ATOM 802 N N . PHE A 1 103 ? 3.658 -20.031 -45.357 1.00 51.97 103 PHE A N 1
ATOM 803 C CA . PHE A 1 103 ? 2.943 -19.819 -44.084 1.00 51.97 103 PHE A CA 1
ATOM 804 C C . PHE A 1 103 ? 2.514 -18.368 -43.837 1.00 51.97 103 PHE A C 1
ATOM 806 O O . PHE A 1 103 ? 1.618 -18.114 -43.035 1.00 51.97 103 PHE A O 1
ATOM 813 N N . PHE A 1 104 ? 3.112 -17.412 -44.547 1.00 49.41 104 PHE A N 1
ATOM 814 C CA . PHE A 1 104 ? 2.611 -16.045 -44.585 1.00 49.41 104 PHE A CA 1
ATOM 815 C C . PHE A 1 104 ? 1.811 -15.889 -45.871 1.00 49.41 104 PHE A C 1
ATOM 817 O O . PHE A 1 104 ? 2.366 -15.620 -46.936 1.00 49.41 104 PHE A O 1
ATOM 824 N N . GLY A 1 105 ? 0.493 -16.072 -45.753 1.00 52.94 105 GLY A N 1
ATOM 825 C CA . GLY A 1 105 ? -0.447 -15.499 -46.709 1.00 52.94 105 GLY A CA 1
ATOM 826 C C . GLY A 1 105 ? -0.088 -14.035 -46.962 1.00 52.94 105 GLY A C 1
ATOM 827 O O . GLY A 1 105 ? 0.558 -13.401 -46.126 1.00 52.94 105 GLY A O 1
ATOM 828 N N . SER A 1 106 ? -0.421 -13.558 -48.160 1.00 55.12 106 SER A N 1
ATOM 829 C CA . SER A 1 106 ? -0.323 -12.171 -48.633 1.00 55.12 106 SER A CA 1
ATOM 830 C C . SER A 1 106 ? 0.027 -11.160 -47.535 1.00 55.12 106 SER A C 1
ATOM 832 O O . SER A 1 106 ? -0.690 -11.040 -46.549 1.00 55.12 106 SER A O 1
ATOM 834 N N . ARG A 1 107 ? 1.115 -10.409 -47.757 1.00 50.75 107 ARG A N 1
ATOM 835 C CA . ARG A 1 107 ? 1.757 -9.375 -46.909 1.00 50.75 107 ARG A CA 1
ATOM 836 C C . ARG A 1 107 ? 0.822 -8.417 -46.133 1.00 50.75 107 ARG A C 1
ATOM 838 O O . ARG A 1 107 ? 1.300 -7.675 -45.287 1.00 50.75 107 ARG A O 1
ATOM 845 N N . GLU A 1 108 ? -0.465 -8.427 -46.436 1.00 56.88 108 GLU A N 1
ATOM 846 C CA . GLU A 1 108 ? -1.563 -7.653 -45.862 1.00 56.88 108 GLU A CA 1
ATOM 847 C C . GLU A 1 108 ? -2.091 -8.215 -44.524 1.00 56.88 108 GLU A C 1
ATOM 849 O O . GLU A 1 108 ? -2.662 -7.450 -43.753 1.00 56.88 108 GLU A O 1
ATOM 854 N N . ASP A 1 109 ? -1.845 -9.492 -44.198 1.00 54.84 109 ASP A N 1
ATOM 855 C CA . ASP A 1 109 ? -2.342 -10.130 -42.959 1.00 54.84 109 ASP A CA 1
ATOM 856 C C . ASP A 1 109 ? -1.333 -10.122 -41.793 1.00 54.84 109 ASP A C 1
ATOM 858 O O . ASP A 1 109 ? -1.550 -10.739 -40.744 1.00 54.84 109 ASP A O 1
ATOM 862 N N . LEU A 1 110 ? -0.203 -9.424 -41.945 1.00 56.44 110 LEU A N 1
ATOM 863 C CA . LEU A 1 110 ? 0.750 -9.262 -40.853 1.00 56.44 110 LEU A CA 1
ATOM 864 C C . LEU A 1 110 ? 0.222 -8.253 -39.818 1.00 56.44 110 LEU A C 1
ATOM 866 O O . LEU A 1 110 ? -0.312 -7.201 -40.181 1.00 56.44 110 LEU A O 1
ATOM 870 N N . PRO A 1 111 ? 0.414 -8.519 -38.514 1.00 57.97 111 PRO A N 1
ATOM 871 C CA . PRO A 1 111 ? 0.065 -7.570 -37.470 1.00 57.97 111 PRO A CA 1
ATOM 872 C C . PRO A 1 111 ? 0.732 -6.205 -37.709 1.00 57.97 111 PRO A C 1
ATOM 874 O O . PRO A 1 111 ? 1.887 -6.160 -38.144 1.00 57.97 111 PRO A O 1
ATOM 877 N N . PRO A 1 112 ? 0.076 -5.081 -37.369 1.00 57.88 112 PRO A N 1
ATOM 878 C CA . PRO A 1 112 ? 0.548 -3.735 -37.705 1.00 57.88 112 PRO A CA 1
ATOM 879 C C . PRO A 1 112 ? 1.933 -3.372 -37.151 1.00 57.88 112 PRO A C 1
ATOM 881 O O . PRO A 1 112 ? 2.576 -2.476 -37.681 1.00 57.88 112 PRO A O 1
ATOM 884 N N . PHE A 1 113 ? 2.437 -4.091 -36.148 1.00 54.12 113 PHE A N 1
ATOM 885 C CA . PHE A 1 113 ? 3.792 -3.918 -35.615 1.00 54.12 113 PHE A CA 1
ATOM 886 C C . PHE A 1 113 ? 4.898 -4.572 -36.470 1.00 54.12 113 PHE A C 1
ATOM 888 O O . PHE A 1 113 ? 6.066 -4.229 -36.314 1.00 54.12 113 PHE A O 1
ATOM 895 N N . LEU A 1 114 ? 4.552 -5.487 -37.388 1.00 50.12 114 LEU A N 1
ATOM 896 C CA . LEU A 1 114 ? 5.463 -6.068 -38.389 1.00 50.12 114 LEU A CA 1
ATOM 897 C C . LEU A 1 114 ? 5.347 -5.399 -39.762 1.00 50.12 114 LEU A C 1
ATOM 899 O O . LEU A 1 114 ? 6.173 -5.660 -40.642 1.00 50.12 114 LEU A O 1
ATOM 903 N N . HIS A 1 115 ? 4.408 -4.461 -39.929 1.00 50.94 115 HIS A N 1
ATOM 904 C CA . HIS A 1 115 ? 4.563 -3.393 -40.907 1.00 50.94 115 HIS A CA 1
ATOM 905 C C . HIS A 1 115 ? 5.684 -2.483 -40.420 1.00 50.94 115 HIS A C 1
ATOM 907 O O . HIS A 1 115 ? 5.461 -1.364 -39.971 1.00 50.94 115 HIS A O 1
ATOM 913 N N . GLY A 1 116 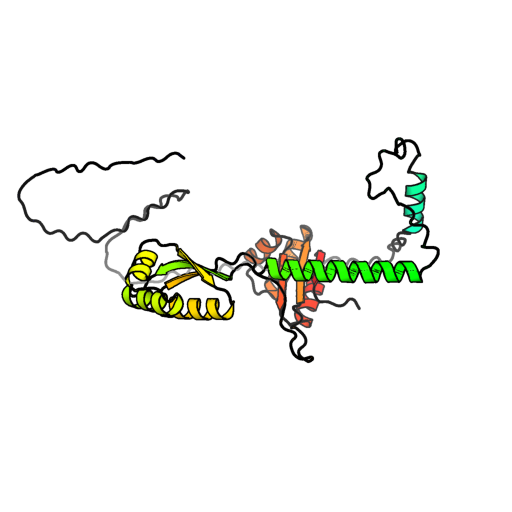? 6.918 -2.975 -40.520 1.00 46.88 116 GLY A N 1
ATOM 914 C CA . GLY A 1 116 ? 8.080 -2.124 -40.581 1.00 46.88 116 GLY A CA 1
ATOM 915 C C . GLY A 1 116 ? 7.876 -1.208 -41.776 1.00 46.88 116 GLY A C 1
ATOM 916 O O . GLY A 1 116 ? 8.312 -1.507 -42.890 1.00 46.88 116 GLY A O 1
ATOM 917 N N . SER A 1 117 ? 7.213 -0.074 -41.552 1.00 49.50 117 SER A N 1
ATOM 918 C CA . SER A 1 117 ? 7.620 1.167 -42.166 1.00 49.50 117 SER A CA 1
ATOM 919 C C . SER A 1 117 ? 9.103 1.238 -41.871 1.00 49.50 117 SER A C 1
ATOM 921 O O . SER A 1 117 ? 9.525 1.633 -40.786 1.00 49.50 117 SER A O 1
ATOM 923 N N . VAL A 1 118 ? 9.890 0.726 -42.818 1.00 52.75 118 VAL A N 1
ATOM 924 C CA . VAL A 1 118 ? 11.293 1.045 -42.964 1.00 52.75 118 VAL A CA 1
ATOM 925 C C . VAL A 1 118 ? 11.264 2.555 -43.070 1.00 52.75 118 VAL A C 1
ATOM 927 O O . VAL A 1 118 ? 11.057 3.108 -44.152 1.00 52.75 118 VAL A O 1
ATOM 930 N N . HIS A 1 119 ? 11.331 3.224 -41.922 1.00 53.88 119 HIS A N 1
ATOM 931 C CA . HIS A 1 119 ? 11.637 4.626 -41.854 1.00 53.88 119 HIS A CA 1
ATOM 932 C C . HIS A 1 119 ? 12.989 4.681 -42.534 1.00 53.88 119 HIS A C 1
ATOM 934 O O . HIS A 1 119 ? 14.010 4.308 -41.956 1.00 53.88 119 HIS A O 1
ATOM 940 N N . ARG A 1 120 ? 12.982 5.031 -43.828 1.00 59.81 120 ARG A N 1
ATOM 941 C CA . ARG A 1 120 ? 14.199 5.483 -44.480 1.00 59.81 120 ARG A CA 1
ATOM 942 C C . ARG A 1 120 ? 14.779 6.494 -43.502 1.00 59.81 120 ARG A C 1
ATOM 944 O O . ARG A 1 120 ? 14.011 7.377 -43.100 1.00 59.81 120 ARG A O 1
ATOM 951 N N . PRO A 1 121 ? 16.047 6.334 -43.090 1.00 58.28 121 PRO A N 1
ATOM 952 C CA . PRO A 1 121 ? 16.672 7.310 -42.224 1.00 58.28 121 PRO A CA 1
ATOM 953 C C . PRO A 1 121 ? 16.365 8.685 -42.827 1.00 58.28 121 PRO A C 1
ATOM 955 O O . PRO A 1 121 ? 16.518 8.845 -44.051 1.00 58.28 121 PRO A O 1
ATOM 958 N N . PRO A 1 122 ? 15.787 9.606 -42.037 1.00 63.94 122 PRO A N 1
ATOM 959 C CA . PRO A 1 122 ? 15.488 10.950 -42.493 1.00 63.94 122 PRO A CA 1
ATOM 960 C C . PRO A 1 122 ? 16.714 11.476 -43.229 1.00 63.94 122 PRO A C 1
ATOM 962 O O . PRO A 1 122 ? 17.835 11.339 -42.745 1.00 63.94 122 PRO A O 1
ATOM 965 N N . LYS A 1 123 ? 16.523 12.001 -44.444 1.00 73.62 123 LYS A N 1
ATOM 966 C CA . LYS A 1 123 ? 17.650 12.507 -45.246 1.00 73.62 123 LYS A CA 1
ATOM 967 C C . LYS A 1 123 ? 18.391 13.641 -44.540 1.00 73.62 123 LYS A C 1
ATOM 969 O O . LYS A 1 123 ? 19.534 13.907 -44.888 1.00 73.62 123 LYS A O 1
ATOM 974 N N . ASP A 1 124 ? 17.725 14.265 -43.578 1.00 83.50 124 ASP A N 1
ATOM 975 C CA . ASP A 1 124 ? 18.249 15.327 -42.754 1.00 83.50 124 ASP A CA 1
ATOM 976 C C . ASP A 1 124 ? 18.036 14.960 -41.281 1.00 83.50 124 ASP A C 1
ATOM 978 O O . ASP A 1 124 ? 16.906 14.920 -40.781 1.00 83.50 124 ASP A O 1
ATOM 982 N N . MET A 1 125 ? 19.125 14.583 -40.612 1.00 83.88 125 MET A N 1
ATOM 983 C CA . MET A 1 125 ? 19.091 14.164 -39.209 1.00 83.88 125 MET A CA 1
ATOM 984 C C . MET A 1 125 ? 18.747 15.341 -38.294 1.00 83.88 125 MET A C 1
ATOM 986 O O . MET A 1 125 ? 18.063 15.143 -37.293 1.00 83.88 125 MET A O 1
ATOM 990 N N . ASP A 1 126 ? 19.135 16.559 -38.672 1.00 88.69 126 ASP A N 1
ATOM 991 C CA . ASP A 1 126 ? 18.902 17.760 -37.872 1.00 88.69 126 ASP A CA 1
ATOM 992 C C . ASP A 1 126 ? 17.410 18.132 -37.841 1.00 88.69 126 ASP A C 1
ATOM 994 O O . ASP A 1 126 ? 16.869 18.504 -36.799 1.00 88.69 126 ASP A O 1
ATOM 998 N N . GLU A 1 127 ? 16.700 17.958 -38.961 1.00 88.19 127 GLU A N 1
ATOM 999 C CA . GLU A 1 127 ? 15.243 18.145 -39.025 1.00 88.19 127 GLU A CA 1
ATOM 1000 C C . GLU A 1 127 ? 14.501 17.095 -38.181 1.00 88.19 127 GLU A C 1
ATOM 1002 O O . GLU A 1 127 ? 13.498 17.399 -37.531 1.00 88.19 127 GLU A O 1
ATOM 1007 N N . TYR A 1 128 ? 14.999 15.856 -38.162 1.00 85.56 128 TYR A N 1
ATOM 1008 C CA . TYR A 1 128 ? 14.417 14.784 -37.358 1.00 85.56 128 TYR A CA 1
ATOM 1009 C C . TYR A 1 128 ? 14.613 15.006 -35.858 1.00 85.56 128 TYR A C 1
ATOM 1011 O O . TYR A 1 128 ? 13.660 14.836 -35.100 1.00 85.56 128 TYR A O 1
ATOM 1019 N N . ILE A 1 129 ? 15.806 15.440 -35.442 1.00 89.94 129 ILE A N 1
ATOM 1020 C CA . ILE A 1 129 ? 16.093 15.786 -34.044 1.00 89.94 129 ILE A CA 1
ATOM 1021 C C . ILE A 1 129 ? 15.168 16.919 -33.589 1.00 89.94 129 ILE A C 1
ATOM 1023 O O . ILE A 1 129 ? 14.489 16.769 -32.580 1.00 89.94 129 ILE A O 1
ATOM 1027 N N . ARG A 1 130 ? 15.007 17.984 -34.389 1.00 91.75 130 ARG A N 1
ATOM 1028 C CA . ARG A 1 130 ? 14.085 19.085 -34.046 1.00 91.75 130 ARG A CA 1
ATOM 1029 C C . ARG A 1 130 ? 12.634 18.633 -33.886 1.00 91.75 130 ARG A C 1
ATOM 1031 O O . ARG A 1 130 ? 11.951 19.118 -32.992 1.00 91.75 130 ARG A O 1
ATOM 1038 N N . ARG A 1 131 ? 12.161 17.705 -34.726 1.00 90.06 131 ARG A N 1
ATOM 1039 C CA . ARG A 1 131 ? 10.810 17.128 -34.595 1.00 90.06 131 ARG A CA 1
ATOM 1040 C C . ARG A 1 131 ? 10.657 16.255 -33.355 1.00 90.06 131 ARG A C 1
ATOM 1042 O O . ARG A 1 131 ? 9.564 16.195 -32.802 1.00 90.06 131 ARG A O 1
ATOM 1049 N N . LEU A 1 132 ? 11.710 15.546 -32.951 1.00 91.06 132 LEU A N 1
ATOM 1050 C CA . LEU A 1 132 ? 11.697 14.778 -31.709 1.00 91.06 132 LEU A CA 1
ATOM 1051 C C . LEU A 1 132 ? 11.655 15.708 -30.500 1.00 91.06 132 LEU A C 1
ATOM 1053 O O . LEU A 1 132 ? 10.799 15.509 -29.647 1.00 91.06 132 LEU A O 1
ATOM 1057 N N . ASP A 1 133 ? 12.494 16.742 -30.471 1.00 94.25 133 ASP A N 1
ATOM 1058 C CA . ASP A 1 133 ? 12.525 17.714 -29.374 1.00 94.25 133 ASP A CA 1
ATOM 1059 C C . ASP A 1 133 ? 11.181 18.448 -29.226 1.00 94.25 133 ASP A C 1
ATOM 1061 O O . ASP A 1 133 ? 10.668 18.587 -28.119 1.00 94.25 133 ASP A O 1
ATOM 1065 N N . GLU A 1 134 ? 10.558 18.857 -30.339 1.00 95.12 134 GLU A N 1
ATOM 1066 C CA . GLU A 1 134 ? 9.228 19.485 -30.335 1.00 95.12 134 GLU A CA 1
ATOM 1067 C C . GLU A 1 134 ? 8.150 18.540 -29.783 1.00 95.12 134 GLU A C 1
ATOM 1069 O O . GLU A 1 134 ? 7.307 18.949 -28.986 1.00 95.12 134 GLU A O 1
ATOM 1074 N N . LYS A 1 135 ? 8.212 17.254 -30.144 1.00 94.44 135 LYS A N 1
ATOM 1075 C CA . LYS A 1 135 ? 7.257 16.245 -29.676 1.00 94.44 135 LYS A CA 1
ATOM 1076 C C . LYS A 1 135 ? 7.474 15.856 -28.214 1.00 94.44 135 LYS A C 1
ATOM 1078 O O . LYS A 1 135 ? 6.508 15.550 -27.524 1.00 94.44 135 LYS A O 1
ATOM 1083 N N . ILE A 1 136 ? 8.719 15.867 -27.740 1.00 92.38 136 ILE A N 1
ATOM 1084 C CA . ILE A 1 136 ? 9.042 15.685 -26.321 1.00 92.38 136 ILE A CA 1
ATOM 1085 C C . ILE A 1 136 ? 8.467 16.857 -25.525 1.00 92.38 136 ILE A C 1
ATOM 1087 O O . ILE A 1 136 ? 7.728 16.621 -24.578 1.00 92.38 136 ILE A O 1
ATOM 1091 N N . ALA A 1 137 ? 8.694 18.097 -25.965 1.00 94.25 137 ALA A N 1
ATOM 1092 C CA . ALA A 1 137 ? 8.147 19.277 -25.298 1.00 94.25 137 ALA A CA 1
ATOM 1093 C C . ALA A 1 137 ? 6.605 19.284 -25.273 1.00 94.25 137 ALA A C 1
ATOM 1095 O O . ALA A 1 137 ? 6.003 19.663 -24.269 1.00 94.25 137 ALA A O 1
ATOM 1096 N N . GLU A 1 138 ? 5.951 18.843 -26.353 1.00 92.19 138 GLU A N 1
ATOM 1097 C CA . GLU A 1 138 ? 4.491 18.690 -26.402 1.00 92.19 138 GLU A CA 1
ATOM 1098 C C . GLU A 1 138 ? 3.990 17.633 -25.404 1.00 92.19 138 GLU A C 1
ATOM 1100 O O . GLU A 1 138 ? 3.021 17.876 -24.684 1.00 92.19 138 GLU A O 1
ATOM 1105 N N . LEU A 1 139 ? 4.662 16.479 -25.329 1.00 88.31 139 LEU A N 1
ATOM 1106 C CA . LEU A 1 139 ? 4.303 15.404 -24.403 1.00 88.31 139 LEU A CA 1
ATOM 1107 C C . LEU A 1 139 ? 4.549 15.793 -22.943 1.00 88.31 139 LEU A C 1
ATOM 1109 O O . LEU A 1 139 ? 3.702 15.514 -22.102 1.00 88.31 139 LEU A O 1
ATOM 1113 N N . GLU A 1 140 ? 5.646 16.487 -22.646 1.00 89.19 140 GLU A N 1
ATOM 1114 C CA . GLU A 1 140 ? 5.937 17.000 -21.304 1.00 89.19 140 GLU A CA 1
ATOM 1115 C C . GLU A 1 140 ? 4.902 18.047 -20.864 1.00 89.19 140 GLU A C 1
ATOM 1117 O O . GLU A 1 140 ? 4.444 18.028 -19.721 1.00 89.19 140 GLU A O 1
ATOM 1122 N N . ALA A 1 141 ? 4.473 18.933 -21.770 1.00 89.81 141 ALA A N 1
ATOM 1123 C CA . ALA A 1 141 ? 3.425 19.912 -21.481 1.00 89.81 141 ALA A CA 1
ATOM 1124 C C . ALA A 1 141 ? 2.052 19.251 -21.265 1.00 89.81 141 ALA A C 1
ATOM 1126 O O . ALA A 1 141 ? 1.300 19.660 -20.376 1.00 89.81 141 ALA A O 1
ATOM 1127 N N . ALA A 1 142 ? 1.726 18.221 -22.052 1.00 83.06 142 ALA A N 1
ATOM 1128 C CA . ALA A 1 142 ? 0.501 17.447 -21.882 1.00 83.06 142 ALA A CA 1
ATOM 1129 C C . ALA A 1 142 ? 0.509 16.655 -20.566 1.00 83.06 142 ALA A C 1
ATOM 1131 O O . ALA A 1 142 ? -0.480 16.675 -19.836 1.00 83.06 142 ALA A O 1
ATOM 1132 N N . GLU A 1 143 ? 1.632 16.027 -20.217 1.00 79.75 143 GLU A N 1
ATOM 1133 C CA . GLU A 1 143 ? 1.783 15.293 -18.962 1.00 79.75 143 GLU A CA 1
ATOM 1134 C C . GLU A 1 143 ? 1.724 16.229 -17.747 1.00 79.75 143 GLU A C 1
ATOM 1136 O O . GLU A 1 143 ? 1.094 15.893 -16.748 1.00 79.75 143 GLU A O 1
ATOM 1141 N N . ALA A 1 144 ? 2.294 17.435 -17.830 1.00 79.69 144 ALA A N 1
ATOM 1142 C CA . ALA A 1 144 ? 2.161 18.439 -16.776 1.00 79.69 144 ALA A CA 1
ATOM 1143 C C . ALA A 1 144 ? 0.694 18.859 -16.567 1.00 79.69 144 ALA A C 1
ATOM 1145 O O . ALA A 1 144 ? 0.219 18.890 -15.431 1.00 79.69 144 ALA A O 1
ATOM 1146 N N . ALA A 1 145 ? -0.048 19.105 -17.651 1.00 77.00 145 ALA A N 1
ATOM 1147 C CA . ALA A 1 145 ? -1.468 19.447 -17.577 1.00 77.00 145 ALA A CA 1
ATOM 1148 C C . ALA A 1 145 ? -2.322 18.283 -17.041 1.00 77.00 145 ALA A C 1
ATOM 1150 O O . ALA A 1 145 ? -3.263 18.497 -16.273 1.00 77.00 145 ALA A O 1
ATOM 1151 N N . GLU A 1 146 ? -1.990 17.042 -17.404 1.00 74.31 146 GLU A N 1
ATOM 1152 C CA . GLU A 1 146 ? -2.647 15.860 -16.853 1.00 74.31 146 GLU A CA 1
ATOM 1153 C C . GLU A 1 146 ? -2.302 15.646 -15.380 1.00 74.31 146 GLU A C 1
ATOM 1155 O O . GLU A 1 146 ? -3.207 15.341 -14.611 1.00 74.31 146 GLU A O 1
ATOM 1160 N N . ARG A 1 147 ? -1.057 15.867 -14.944 1.00 71.31 147 ARG A N 1
ATOM 1161 C CA . ARG A 1 147 ? -0.673 15.810 -13.523 1.00 71.31 147 ARG A CA 1
ATOM 1162 C C . ARG A 1 147 ? -1.408 16.859 -12.698 1.00 71.31 147 ARG A C 1
ATOM 1164 O O . ARG A 1 147 ? -1.844 16.552 -11.594 1.00 71.31 147 ARG A O 1
ATOM 1171 N N . GLU A 1 148 ? -1.608 18.062 -13.232 1.00 67.75 148 GLU A N 1
ATOM 1172 C CA . GLU A 1 148 ? -2.430 19.094 -12.588 1.00 67.75 148 GLU A CA 1
ATOM 1173 C C . GLU A 1 148 ? -3.911 18.687 -12.515 1.00 67.75 148 GLU A C 1
ATOM 1175 O O . GLU A 1 148 ? -4.543 18.841 -11.470 1.00 67.75 148 GLU A O 1
ATOM 1180 N N . ALA A 1 149 ? -4.465 18.096 -13.578 1.00 66.19 149 ALA A N 1
ATOM 1181 C CA . ALA A 1 149 ? -5.844 17.601 -13.591 1.00 66.19 149 ALA A CA 1
ATOM 1182 C C . ALA A 1 149 ? -6.050 16.331 -12.737 1.00 66.19 149 ALA A C 1
ATOM 1184 O O . ALA A 1 149 ? -7.157 16.074 -12.255 1.00 66.19 149 ALA A O 1
ATOM 1185 N N . GLN A 1 150 ? -4.994 15.539 -12.543 1.00 63.38 150 GLN A N 1
ATOM 1186 C CA . GLN A 1 150 ? -4.966 14.317 -11.740 1.00 63.38 150 GLN A CA 1
ATOM 1187 C C . GLN A 1 150 ? -4.607 14.560 -10.275 1.00 63.38 150 GLN A C 1
ATOM 1189 O O . GLN A 1 150 ? -4.559 13.585 -9.522 1.00 63.38 150 GLN A O 1
ATOM 1194 N N . GLN A 1 151 ? -4.437 15.812 -9.828 1.00 64.00 151 GLN A N 1
ATOM 1195 C CA . GLN A 1 151 ? -4.462 16.143 -8.400 1.00 64.00 151 GLN A CA 1
ATOM 1196 C C . GLN A 1 151 ? -5.864 15.842 -7.846 1.00 64.00 151 GLN A C 1
ATOM 1198 O O . GLN A 1 151 ? -6.706 16.719 -7.648 1.00 64.00 151 GLN A O 1
ATOM 1203 N N . LYS A 1 152 ? -6.151 14.551 -7.647 1.00 68.38 152 LYS A N 1
ATOM 1204 C CA . LYS A 1 152 ? -7.372 14.064 -7.022 1.00 68.38 152 LYS A CA 1
ATOM 1205 C C . LYS A 1 152 ? -7.417 14.701 -5.633 1.00 68.38 152 LYS A C 1
ATOM 1207 O O . LYS A 1 152 ? -6.421 14.648 -4.911 1.00 68.38 152 LYS A O 1
ATOM 1212 N N . PRO A 1 153 ? -8.554 15.292 -5.233 1.00 77.88 153 PRO A N 1
ATOM 1213 C CA . PRO A 1 153 ? -8.670 15.899 -3.919 1.00 77.88 153 PRO A CA 1
ATOM 1214 C C . PRO A 1 153 ? -8.372 14.849 -2.849 1.00 77.88 153 PRO A C 1
ATOM 1216 O O . PRO A 1 153 ? -8.984 13.775 -2.823 1.00 77.88 153 PRO A O 1
ATOM 1219 N N . TRP A 1 154 ? -7.430 15.173 -1.967 1.00 87.31 154 TRP A N 1
ATOM 1220 C CA . TRP A 1 154 ? -7.023 14.311 -0.867 1.00 87.31 154 TRP A CA 1
ATOM 1221 C C . TRP A 1 154 ? -8.236 14.028 0.017 1.00 87.31 154 TRP A C 1
ATOM 1223 O O . TRP A 1 154 ? -8.934 14.951 0.440 1.00 87.31 154 TRP A O 1
ATOM 1233 N N . SER A 1 155 ? -8.543 12.754 0.268 1.00 90.88 155 SER A N 1
ATOM 1234 C CA . SER A 1 155 ? -9.742 12.393 1.025 1.00 90.88 155 SER A CA 1
ATOM 1235 C C . SER A 1 155 ? -9.548 11.187 1.935 1.00 90.88 155 SER A C 1
ATOM 1237 O O . SER A 1 155 ? -8.791 10.268 1.634 1.00 90.88 155 SER A O 1
ATOM 1239 N N . PHE A 1 156 ? -10.251 11.196 3.067 1.00 92.81 156 PHE A N 1
ATOM 1240 C CA . PHE A 1 156 ? -10.326 10.062 3.990 1.00 92.81 156 PHE A CA 1
ATOM 1241 C C . PHE A 1 156 ? -11.767 9.815 4.432 1.00 92.81 156 PHE A C 1
ATOM 1243 O O . PHE A 1 156 ? -12.604 10.724 4.408 1.00 92.81 156 PHE A O 1
ATOM 1250 N N . GLU A 1 157 ? -12.053 8.586 4.861 1.00 94.88 157 GLU A N 1
ATOM 1251 C CA . GLU A 1 157 ? -13.356 8.190 5.391 1.00 94.88 157 GLU A CA 1
ATOM 1252 C C . GLU A 1 157 ? -13.316 8.137 6.911 1.00 94.88 157 GLU A C 1
ATOM 1254 O O . GLU A 1 157 ? -12.507 7.426 7.502 1.00 94.88 157 GLU A O 1
ATOM 1259 N N . LEU A 1 158 ? -14.223 8.855 7.563 1.00 95.44 158 LEU A N 1
ATOM 1260 C CA . LEU A 1 158 ? -14.510 8.630 8.972 1.00 95.44 158 LEU A CA 1
ATOM 1261 C C . LEU A 1 158 ? -15.548 7.506 9.056 1.00 95.44 158 LEU A C 1
ATOM 1263 O O . LEU A 1 158 ? -16.686 7.689 8.622 1.00 95.44 158 LEU A O 1
ATOM 1267 N N . THR A 1 159 ? -15.158 6.351 9.592 1.00 96.00 159 THR A N 1
ATOM 1268 C CA . THR A 1 159 ? -15.998 5.141 9.647 1.00 96.00 159 THR A CA 1
ATOM 1269 C C . THR A 1 159 ? -16.670 4.962 11.004 1.00 96.00 159 THR A C 1
ATOM 1271 O O . THR A 1 159 ? -17.796 4.471 11.081 1.00 96.00 159 THR A O 1
ATOM 1274 N N . GLY A 1 160 ? -16.019 5.408 12.079 1.00 94.88 160 GLY A N 1
ATOM 1275 C CA . GLY A 1 160 ? -16.482 5.183 13.445 1.00 94.88 160 GLY A CA 1
ATOM 1276 C C . GLY A 1 160 ? -15.906 6.166 14.458 1.00 94.88 160 GLY A C 1
ATOM 1277 O O . GLY A 1 160 ? -15.194 7.113 14.120 1.00 94.88 160 GLY A O 1
ATOM 1278 N N . TYR A 1 161 ? -16.249 5.960 15.730 1.00 95.31 161 TYR A N 1
ATOM 1279 C CA . TYR A 1 161 ? -15.649 6.662 16.864 1.00 95.31 161 TYR A CA 1
ATOM 1280 C C . TYR A 1 161 ? -15.788 5.845 18.150 1.00 95.31 161 TYR A C 1
ATOM 1282 O O . TYR A 1 161 ? -16.783 5.149 18.343 1.00 95.31 161 TYR A O 1
ATOM 1290 N N . HIS A 1 162 ? -14.813 5.962 19.053 1.00 91.75 162 HIS A N 1
ATOM 1291 C CA . HIS A 1 162 ? -14.763 5.166 20.291 1.00 91.75 162 HIS A CA 1
ATOM 1292 C C . HIS A 1 162 ? -14.682 5.998 21.583 1.00 91.75 162 HIS A C 1
ATOM 1294 O O . HIS A 1 162 ? -14.911 5.459 22.665 1.00 91.75 162 HIS A O 1
ATOM 1300 N N . LYS A 1 163 ? -14.377 7.303 21.500 1.00 90.75 163 LYS A N 1
ATOM 1301 C CA . LYS A 1 163 ? -14.339 8.215 22.663 1.00 90.75 163 LYS A CA 1
ATOM 1302 C C . LYS A 1 163 ? -15.660 8.978 22.820 1.00 90.75 163 LYS A C 1
ATOM 1304 O O . LYS A 1 163 ? -16.742 8.395 22.766 1.00 90.75 163 LYS A O 1
ATOM 1309 N N . SER A 1 164 ? -15.601 10.293 23.037 1.00 93.06 164 SER A N 1
ATOM 1310 C CA . SER A 1 164 ? -16.781 11.121 23.236 1.00 93.06 164 SER A CA 1
ATOM 1311 C C . SER A 1 164 ? -17.270 11.731 21.916 1.00 93.06 164 SER A C 1
ATOM 1313 O O . SER A 1 164 ? -16.537 12.377 21.166 1.00 93.06 164 SER A O 1
ATOM 1315 N N . LYS A 1 165 ? -18.573 11.585 21.649 1.00 94.19 165 LYS A N 1
ATOM 1316 C CA . LYS A 1 165 ? -19.230 12.206 20.485 1.00 94.19 165 LYS A CA 1
ATOM 1317 C C . LYS A 1 165 ? -19.099 13.737 20.490 1.00 94.19 165 LYS A C 1
ATOM 1319 O O . LYS A 1 165 ? -19.142 14.370 19.438 1.00 94.19 165 LYS A O 1
ATOM 1324 N N . ALA A 1 166 ? -18.983 14.340 21.674 1.00 93.88 166 ALA A N 1
ATOM 1325 C CA . ALA A 1 166 ? -18.884 15.785 21.837 1.00 93.88 166 ALA A CA 1
ATOM 1326 C C . ALA A 1 166 ? -17.507 16.328 21.429 1.00 93.88 166 ALA A C 1
ATOM 1328 O O . ALA A 1 166 ? -17.461 17.305 20.681 1.00 93.88 166 ALA A O 1
ATOM 1329 N N . GLU A 1 167 ? -16.415 15.689 21.863 1.00 95.00 167 GLU A N 1
ATOM 1330 C CA . GLU A 1 167 ? -15.052 16.095 21.490 1.00 95.00 167 GLU A CA 1
ATOM 1331 C C . GLU A 1 167 ? -14.822 15.902 19.994 1.00 95.00 167 GLU A C 1
ATOM 1333 O O . GLU A 1 167 ? -14.329 16.814 19.330 1.00 95.00 167 GLU A O 1
ATOM 1338 N N . LEU A 1 168 ? -15.281 14.780 19.431 1.00 95.94 168 LEU A N 1
ATOM 1339 C CA . LEU A 1 168 ? -15.162 14.535 17.997 1.00 95.94 168 LEU A CA 1
ATOM 1340 C C . LEU A 1 168 ? -15.977 15.540 17.170 1.00 95.94 168 LEU A C 1
ATOM 1342 O O . LEU A 1 168 ? -15.477 16.083 16.189 1.00 95.94 168 LEU A O 1
ATOM 1346 N N . ALA A 1 169 ? -17.202 15.879 17.589 1.00 95.56 169 ALA A N 1
ATOM 1347 C CA . ALA A 1 169 ? -17.986 16.922 16.921 1.00 95.56 169 ALA A CA 1
ATOM 1348 C C . ALA A 1 169 ? -17.307 18.301 16.999 1.00 95.56 169 ALA A C 1
ATOM 1350 O O . ALA A 1 169 ? -17.434 19.112 16.079 1.00 95.56 169 ALA A O 1
ATOM 1351 N N . GLN A 1 170 ? -16.597 18.586 18.094 1.00 96.00 170 GLN A N 1
ATOM 1352 C CA . GLN A 1 170 ? -15.837 19.822 18.249 1.00 96.00 170 GLN A CA 1
ATOM 1353 C C . GLN A 1 170 ? -14.587 19.839 17.362 1.00 96.00 170 GLN A C 1
ATOM 1355 O O . GLN A 1 170 ? -14.289 20.884 16.784 1.00 96.00 170 GLN A O 1
ATOM 1360 N N . ALA A 1 171 ? -13.904 18.702 17.210 1.00 95.94 171 ALA A N 1
ATOM 1361 C CA . ALA A 1 171 ? -12.787 18.540 16.285 1.00 95.94 171 ALA A CA 1
ATOM 1362 C C . ALA A 1 171 ? -13.242 18.713 14.826 1.00 95.94 171 ALA A C 1
ATOM 1364 O O . ALA A 1 171 ? -12.703 19.564 14.126 1.00 95.94 171 ALA A O 1
ATOM 1365 N N . ILE A 1 172 ? -14.322 18.039 14.404 1.00 95.62 172 ILE A N 1
ATOM 1366 C CA . ILE A 1 172 ? -14.905 18.194 13.056 1.00 95.62 172 ILE A CA 1
ATOM 1367 C C . ILE A 1 172 ? -15.296 19.651 12.786 1.00 95.62 172 ILE A C 1
ATOM 1369 O O . ILE A 1 172 ? -15.060 20.170 11.700 1.00 95.62 172 ILE A O 1
ATOM 1373 N N . ARG A 1 173 ? -15.867 20.348 13.775 1.00 96.00 173 ARG A N 1
ATOM 1374 C CA . ARG A 1 173 ? -16.183 21.777 13.645 1.00 96.00 173 ARG A CA 1
ATOM 1375 C C . ARG A 1 173 ? -14.940 22.634 13.386 1.00 96.00 173 ARG A C 1
ATOM 1377 O O . ARG A 1 173 ? -15.040 23.594 12.630 1.00 96.00 173 ARG A O 1
ATOM 1384 N N . ARG A 1 174 ? -13.820 22.345 14.055 1.00 95.00 174 ARG A N 1
ATOM 1385 C CA . ARG A 1 174 ? -12.573 23.108 13.898 1.00 95.00 174 ARG A CA 1
ATOM 1386 C C . ARG A 1 174 ? -11.941 22.859 12.535 1.00 95.00 174 ARG A C 1
ATOM 1388 O O . ARG A 1 174 ? -11.601 23.828 11.873 1.00 95.00 174 ARG A O 1
ATOM 1395 N N . GLU A 1 175 ? -11.858 21.599 12.115 1.00 94.06 175 GLU A N 1
ATOM 1396 C CA . GLU A 1 175 ? -11.176 21.229 10.869 1.00 94.06 175 GLU A CA 1
ATOM 1397 C C . GLU A 1 175 ? -12.029 21.500 9.626 1.00 94.06 175 GLU A C 1
ATOM 1399 O O . GLU A 1 175 ? -11.545 22.078 8.666 1.00 94.06 175 GLU A O 1
ATOM 1404 N N . ALA A 1 176 ? -13.321 21.160 9.646 1.00 90.75 176 ALA A N 1
ATOM 1405 C CA . ALA A 1 176 ? -14.207 21.387 8.501 1.00 90.75 176 ALA A CA 1
ATOM 1406 C C . ALA A 1 176 ? -14.849 22.790 8.495 1.00 90.75 176 ALA A C 1
ATOM 1408 O O . ALA A 1 176 ? -15.680 23.086 7.638 1.00 90.75 176 ALA A O 1
ATOM 1409 N N . GLY A 1 177 ? -14.572 23.630 9.502 1.00 92.12 177 GLY A N 1
ATOM 1410 C CA . GLY A 1 177 ? -15.175 24.963 9.638 1.00 92.12 177 GLY A CA 1
ATOM 1411 C C . GLY A 1 177 ? -16.707 24.964 9.770 1.00 92.12 177 GLY A C 1
ATOM 1412 O O . GLY A 1 177 ? -17.361 25.978 9.521 1.00 92.12 177 GLY A O 1
ATOM 1413 N N . THR A 1 178 ? -17.324 23.834 10.135 1.00 93.75 178 THR A N 1
ATOM 1414 C CA . THR A 1 178 ? -18.789 23.682 10.144 1.00 93.75 178 THR A CA 1
ATOM 1415 C C . THR A 1 178 ? -19.430 24.035 11.490 1.00 93.75 178 THR A C 1
ATOM 1417 O O . THR A 1 178 ? -18.810 24.045 12.552 1.00 93.75 178 THR A O 1
ATOM 1420 N N . MET A 1 179 ? -20.738 24.312 11.486 1.00 95.50 179 MET A N 1
ATOM 1421 C CA . MET A 1 179 ? -21.501 24.477 12.728 1.00 95.50 179 MET A CA 1
ATOM 1422 C C . MET A 1 179 ? -21.617 23.151 13.497 1.00 95.50 179 MET A C 1
ATOM 1424 O O . MET A 1 179 ? -21.775 22.092 12.897 1.00 95.50 179 MET A O 1
ATOM 1428 N N . VAL A 1 180 ? -21.688 23.216 14.834 1.00 93.75 180 VAL A N 1
ATOM 1429 C CA . VAL A 1 180 ? -21.833 22.030 15.713 1.00 93.75 180 VAL A CA 1
ATOM 1430 C C . VAL A 1 180 ? -23.024 21.145 15.319 1.00 93.75 180 VAL A C 1
ATOM 1432 O O . VAL A 1 180 ? -22.952 19.926 15.445 1.00 93.75 180 VAL A O 1
ATOM 1435 N N . LYS A 1 181 ? -24.122 21.740 14.825 1.00 95.69 181 LYS A N 1
ATOM 1436 C CA . LYS A 1 181 ? -25.293 20.991 14.341 1.00 95.69 181 LYS A CA 1
ATOM 1437 C C . LYS A 1 181 ? -24.939 20.090 13.151 1.00 95.69 181 LYS A C 1
ATOM 1439 O O . LYS A 1 181 ? -25.237 18.904 13.209 1.00 95.69 181 LYS A O 1
ATOM 1444 N N . LYS A 1 182 ? -24.232 20.630 12.150 1.00 96.06 182 LYS A N 1
ATOM 1445 C CA . LYS A 1 182 ? -23.763 19.874 10.978 1.00 96.06 182 LYS A CA 1
ATOM 1446 C C . LYS A 1 182 ? -22.736 18.811 11.372 1.00 96.06 182 LYS A C 1
ATOM 1448 O O . LYS A 1 182 ? -22.842 17.678 10.935 1.00 96.06 182 LYS A O 1
ATOM 1453 N N . ALA A 1 183 ? -21.804 19.130 12.272 1.00 96.12 183 ALA A N 1
ATOM 1454 C CA . ALA A 1 183 ? -20.837 18.147 12.769 1.00 96.12 183 ALA A CA 1
ATOM 1455 C C . ALA A 1 183 ? -21.516 16.949 13.464 1.00 96.12 183 ALA A C 1
ATOM 1457 O O . ALA A 1 183 ? -21.100 15.806 13.302 1.00 96.12 183 ALA A O 1
ATOM 1458 N N . ARG A 1 184 ? -22.599 17.186 14.218 1.00 95.44 184 ARG A N 1
ATOM 1459 C CA . ARG A 1 184 ? -23.388 16.104 14.833 1.00 95.44 184 ARG A CA 1
ATOM 1460 C C . ARG A 1 184 ? -24.165 15.277 13.816 1.00 95.44 184 ARG A C 1
ATOM 1462 O O . ARG A 1 184 ? -24.310 14.081 14.045 1.00 95.44 184 ARG A O 1
ATOM 1469 N N . GLU A 1 185 ? -24.666 15.910 12.761 1.00 96.50 185 GLU A N 1
ATOM 1470 C CA . GLU A 1 185 ? -25.342 15.250 11.642 1.00 96.50 185 GLU A CA 1
ATOM 1471 C C . GLU A 1 185 ? -24.370 14.339 10.883 1.00 96.50 185 GLU A C 1
ATOM 1473 O O . GLU A 1 185 ? -24.672 13.166 10.703 1.00 96.50 185 GLU A O 1
ATOM 1478 N N . ILE A 1 186 ? -23.150 14.815 10.601 1.00 95.44 186 ILE A N 1
ATOM 1479 C CA . ILE A 1 186 ? -22.065 14.006 10.017 1.00 95.44 186 ILE A CA 1
ATOM 1480 C C . ILE A 1 186 ? -21.784 12.759 10.870 1.00 95.44 186 ILE A C 1
ATOM 1482 O O . ILE A 1 186 ? -21.691 11.653 10.349 1.00 95.44 186 ILE A O 1
ATOM 1486 N N . LEU A 1 187 ? -21.718 12.911 12.199 1.00 95.25 187 LEU A N 1
ATOM 1487 C CA . LEU A 1 187 ? -21.530 11.779 13.118 1.00 95.25 187 LEU A CA 1
ATOM 1488 C C . LEU A 1 187 ? -22.746 10.846 13.227 1.00 95.25 187 LEU A C 1
ATOM 1490 O O . LEU A 1 187 ? -22.631 9.770 13.809 1.00 95.25 187 LEU A O 1
ATOM 1494 N N . GLN A 1 188 ? -23.928 11.263 12.773 1.00 95.94 188 GLN A N 1
ATOM 1495 C CA . GLN A 1 188 ? -25.108 10.397 12.676 1.00 95.94 188 GLN A CA 1
ATOM 1496 C C . GLN A 1 188 ? -25.161 9.665 11.333 1.00 95.94 188 GLN A C 1
ATOM 1498 O O . GLN A 1 188 ? -25.714 8.572 11.277 1.00 95.94 188 GLN A O 1
ATOM 1503 N N . SER A 1 189 ? -24.582 10.250 10.285 1.00 94.56 189 SER A N 1
ATOM 1504 C CA . SER A 1 189 ? -24.556 9.715 8.926 1.00 94.56 189 SER A CA 1
ATOM 1505 C C . SER A 1 189 ? -23.234 9.024 8.580 1.00 94.56 189 SER A C 1
ATOM 1507 O O . SER A 1 189 ? -22.803 9.105 7.434 1.00 94.56 189 SER A O 1
ATOM 1509 N N . LEU A 1 190 ? -22.558 8.401 9.551 1.00 94.50 190 LEU A N 1
ATOM 1510 C CA . LEU A 1 190 ? -21.338 7.643 9.269 1.00 94.50 190 LEU A CA 1
ATOM 1511 C C . LEU A 1 190 ? -21.662 6.417 8.389 1.00 94.50 190 LEU A C 1
ATOM 1513 O O . LEU A 1 190 ? -22.699 5.780 8.606 1.00 94.50 190 LEU A O 1
ATOM 1517 N N . PRO A 1 191 ? -20.785 6.065 7.434 1.00 95.12 191 PRO A N 1
ATOM 1518 C CA . PRO A 1 191 ? -19.477 6.677 7.189 1.00 95.12 191 PRO A CA 1
ATOM 1519 C C . PRO A 1 191 ? -19.538 7.979 6.360 1.00 95.12 191 PRO A C 1
ATOM 1521 O O . PRO A 1 191 ? -20.456 8.187 5.567 1.00 95.12 191 PRO A O 1
ATOM 1524 N N . HIS A 1 192 ? -18.564 8.878 6.556 1.00 94.94 192 HIS A N 1
ATOM 1525 C CA . HIS A 1 192 ? -18.503 10.172 5.859 1.00 94.94 192 HIS A CA 1
ATOM 1526 C C . HIS A 1 192 ? -17.107 10.475 5.303 1.00 94.94 192 HIS A C 1
ATOM 1528 O O . HIS A 1 192 ? -16.115 10.401 6.029 1.00 94.94 192 HIS A O 1
ATOM 1534 N N . THR A 1 193 ? -17.041 10.870 4.030 1.00 94.06 193 THR A N 1
ATOM 1535 C CA . THR A 1 193 ? -15.793 11.232 3.346 1.00 94.06 193 THR A CA 1
ATOM 1536 C C . THR A 1 193 ? -15.505 12.723 3.475 1.00 94.06 193 THR A C 1
ATOM 1538 O O . THR A 1 193 ? -16.307 13.554 3.046 1.00 94.06 193 THR A O 1
ATOM 1541 N N . PHE A 1 194 ? -14.332 13.064 4.000 1.00 93.25 194 PHE A N 1
ATOM 1542 C CA . PHE A 1 194 ? -13.813 14.431 3.996 1.00 93.25 194 PHE A CA 1
ATOM 1543 C C . PHE A 1 194 ? -12.881 14.631 2.801 1.00 93.25 194 PHE A C 1
ATOM 1545 O O . PHE A 1 194 ? -12.124 13.725 2.465 1.00 93.25 194 PHE A O 1
ATOM 1552 N N . ARG A 1 195 ? -12.939 15.805 2.164 1.00 92.56 195 ARG A N 1
ATOM 1553 C CA . ARG A 1 195 ? -12.085 16.190 1.030 1.00 92.56 195 ARG A CA 1
ATOM 1554 C C . ARG A 1 195 ? -11.287 17.438 1.393 1.00 92.56 195 ARG A C 1
ATOM 1556 O O . ARG A 1 195 ? -11.858 18.355 1.980 1.00 92.56 195 ARG A O 1
ATOM 1563 N N . PHE A 1 196 ? -10.015 17.458 1.022 1.00 90.69 196 PHE A N 1
ATOM 1564 C CA . PHE A 1 196 ? -9.058 18.526 1.296 1.00 90.69 196 PHE A CA 1
ATOM 1565 C C . PHE A 1 196 ? -8.315 18.911 0.017 1.00 90.69 196 PHE A C 1
ATOM 1567 O O . PHE A 1 196 ? -8.168 18.094 -0.895 1.00 90.69 196 PHE A O 1
ATOM 1574 N N . GLU A 1 197 ? -7.852 20.158 -0.031 1.00 87.81 197 GLU A N 1
ATOM 1575 C CA . GLU A 1 197 ? -7.083 20.699 -1.157 1.00 87.81 197 GLU A CA 1
ATOM 1576 C C . GLU A 1 197 ? -5.597 20.328 -1.038 1.00 87.81 197 GLU A C 1
ATOM 1578 O O . GLU A 1 197 ? -4.955 20.018 -2.036 1.00 87.81 197 GLU A O 1
ATOM 1583 N N . SER A 1 198 ? -5.068 20.269 0.191 1.00 87.62 198 SER A N 1
ATOM 1584 C CA . SER A 1 198 ? -3.672 19.923 0.482 1.00 87.62 198 SER A CA 1
ATOM 1585 C C . SER A 1 198 ? -3.537 18.610 1.268 1.00 87.62 198 SER A C 1
ATOM 1587 O O . SER A 1 198 ? -4.362 18.253 2.119 1.00 87.62 198 SER A O 1
ATOM 1589 N N . ARG A 1 199 ? -2.433 17.896 1.008 1.00 87.25 199 ARG A N 1
ATOM 1590 C CA . ARG A 1 199 ? -2.044 16.672 1.722 1.00 87.25 199 ARG A CA 1
ATOM 1591 C C . ARG A 1 199 ? -1.708 16.956 3.188 1.00 87.25 199 ARG A C 1
ATOM 1593 O O . ARG A 1 199 ? -2.025 16.146 4.062 1.00 87.25 199 ARG A O 1
ATOM 1600 N N . GLU A 1 200 ? -1.075 18.093 3.471 1.00 89.56 200 GLU A N 1
ATOM 1601 C CA . GLU A 1 200 ? -0.719 18.538 4.822 1.00 89.56 200 GLU A CA 1
ATOM 1602 C C . GLU A 1 200 ? -1.971 18.807 5.661 1.00 89.56 200 GLU A C 1
ATOM 1604 O O . GLU A 1 200 ? -2.055 18.356 6.808 1.00 89.56 200 GLU A O 1
ATOM 1609 N N . GLU A 1 201 ? -2.967 19.480 5.077 1.00 91.81 201 GLU A N 1
ATOM 1610 C CA . GLU A 1 201 ? -4.252 19.744 5.731 1.00 91.81 201 GLU A CA 1
ATOM 1611 C C . GLU A 1 201 ? -4.981 18.444 6.065 1.00 91.81 201 GLU A C 1
ATOM 1613 O O . GLU A 1 201 ? -5.410 18.251 7.205 1.00 91.81 201 GLU A O 1
ATOM 1618 N N . MET A 1 202 ? -5.042 17.512 5.106 1.00 93.31 202 MET A N 1
ATOM 1619 C CA . MET A 1 202 ? -5.631 16.191 5.316 1.00 93.31 202 MET A CA 1
ATOM 1620 C C . MET A 1 202 ? -4.951 15.453 6.476 1.00 93.31 202 MET A C 1
ATOM 1622 O O . MET A 1 202 ? -5.638 14.942 7.361 1.00 93.31 202 MET A O 1
ATOM 1626 N N . ARG A 1 203 ? -3.610 15.399 6.505 1.00 93.12 203 ARG A N 1
ATOM 1627 C CA . ARG A 1 203 ? -2.860 14.728 7.583 1.00 93.12 203 ARG A CA 1
ATOM 1628 C C . ARG A 1 203 ? -3.103 15.386 8.939 1.00 93.12 203 ARG A C 1
ATOM 1630 O O . ARG A 1 203 ? -3.334 14.677 9.917 1.00 93.12 203 ARG A O 1
ATOM 1637 N N . SER A 1 204 ? -3.087 16.720 8.998 1.00 95.06 204 SER A N 1
ATOM 1638 C CA . SER A 1 204 ? -3.349 17.466 10.234 1.00 95.06 204 SER A CA 1
ATOM 1639 C C . SER A 1 204 ? -4.763 17.202 10.758 1.00 95.06 204 SER A C 1
ATOM 1641 O O . SER A 1 204 ? -4.943 16.894 11.939 1.00 95.06 204 SER A O 1
ATOM 1643 N N . ALA A 1 205 ? -5.764 17.247 9.875 1.00 95.19 205 ALA A N 1
ATOM 1644 C CA . ALA A 1 205 ? -7.151 16.959 10.220 1.00 95.19 205 ALA A CA 1
ATOM 1645 C C . ALA A 1 205 ? -7.328 15.504 10.675 1.00 95.19 205 ALA A C 1
ATOM 1647 O O . ALA A 1 205 ? -7.948 15.249 11.708 1.00 95.19 205 ALA A O 1
ATOM 1648 N N . MET A 1 206 ? -6.733 14.552 9.951 1.00 94.75 206 MET A N 1
ATOM 1649 C CA . MET A 1 206 ? -6.757 13.128 10.285 1.00 94.75 206 MET A CA 1
ATOM 1650 C C . MET A 1 206 ? -6.179 12.877 11.682 1.00 94.75 206 MET A C 1
ATOM 1652 O O . MET A 1 206 ? -6.818 12.218 12.501 1.00 94.75 206 MET A O 1
ATOM 1656 N N . GLN A 1 207 ? -5.018 13.461 11.992 1.00 95.50 207 GLN A N 1
ATOM 1657 C CA . GLN A 1 207 ? -4.381 13.322 13.300 1.00 95.50 207 GLN A CA 1
ATOM 1658 C C . GLN A 1 207 ? -5.260 13.874 14.431 1.00 95.50 207 GLN A C 1
ATOM 1660 O O . GLN A 1 207 ? -5.500 13.180 15.418 1.00 95.50 207 GLN A O 1
ATOM 1665 N N . LYS A 1 208 ? -5.811 15.082 14.280 1.00 96.06 208 LYS A N 1
ATOM 1666 C CA . LYS A 1 208 ? -6.677 15.688 15.308 1.00 96.06 208 LYS A CA 1
ATOM 1667 C C . LYS A 1 208 ? -7.975 14.907 15.518 1.00 96.06 208 LYS A C 1
ATOM 1669 O O . LYS A 1 208 ? -8.479 14.829 16.639 1.00 96.06 208 LYS A O 1
ATOM 1674 N N . LEU A 1 209 ? -8.535 14.325 14.457 1.00 95.50 209 LEU A N 1
ATOM 1675 C CA . LEU A 1 209 ? -9.727 13.482 14.551 1.00 95.50 209 LEU A CA 1
ATOM 1676 C C . LEU A 1 209 ? -9.421 12.138 15.227 1.00 95.50 209 LEU A C 1
ATOM 1678 O O . LEU A 1 209 ? -10.216 11.704 16.061 1.00 95.50 209 LEU A O 1
ATOM 1682 N N . LEU A 1 210 ? -8.267 11.521 14.950 1.00 94.69 210 LEU A N 1
ATOM 1683 C CA . LEU A 1 210 ? -7.787 10.329 15.667 1.00 94.69 210 LEU A CA 1
ATOM 1684 C C . LEU A 1 210 ? -7.565 10.624 17.157 1.00 94.69 210 LEU A C 1
ATOM 1686 O O . LEU A 1 210 ? -8.016 9.868 18.019 1.00 94.69 210 LEU A O 1
ATOM 1690 N N . GLU A 1 211 ? -6.939 11.758 17.483 1.00 95.31 211 GLU A N 1
ATOM 1691 C CA . GLU A 1 211 ? -6.745 12.210 18.866 1.00 95.31 211 GLU A CA 1
ATOM 1692 C C . GLU A 1 211 ? -8.087 12.398 19.591 1.00 95.31 211 GLU A C 1
ATOM 1694 O O . GLU A 1 211 ? -8.245 11.957 20.736 1.00 95.31 211 GLU A O 1
ATOM 1699 N N . ALA A 1 212 ? -9.096 12.939 18.899 1.00 95.31 212 ALA A N 1
ATOM 1700 C CA . ALA A 1 212 ? -10.472 13.054 19.386 1.00 95.31 212 ALA A CA 1
ATOM 1701 C C . ALA A 1 212 ? -11.243 11.714 19.428 1.00 95.31 212 ALA A C 1
ATOM 1703 O O . ALA A 1 212 ? -12.391 11.674 19.876 1.00 95.31 212 ALA A O 1
ATOM 1704 N N . GLY A 1 213 ? -10.621 10.606 19.015 1.00 94.31 213 GLY A N 1
ATOM 1705 C CA . GLY A 1 213 ? -11.184 9.257 19.083 1.00 94.31 213 GLY A CA 1
ATOM 1706 C C . GLY A 1 213 ? -12.043 8.853 17.890 1.00 94.31 213 GLY A C 1
ATOM 1707 O O . GLY A 1 213 ? -12.902 7.981 18.043 1.00 94.31 213 GLY A O 1
ATOM 1708 N N . GLY A 1 214 ? -11.856 9.496 16.737 1.00 94.44 214 GLY A N 1
ATOM 1709 C CA . GLY A 1 214 ? -12.392 9.046 15.456 1.00 94.44 214 GLY A CA 1
ATOM 1710 C C . GLY A 1 214 ? -11.663 7.799 14.955 1.00 94.44 214 GLY A C 1
ATOM 1711 O O . GLY A 1 214 ? -10.480 7.612 15.222 1.00 94.44 214 GLY A O 1
ATOM 1712 N N . GLU A 1 215 ? -12.380 6.940 14.245 1.00 93.88 215 GLU A N 1
ATOM 1713 C CA . GLU A 1 215 ? -11.836 5.799 13.513 1.00 93.88 215 GLU A CA 1
ATOM 1714 C C . GLU A 1 215 ? -11.860 6.152 12.027 1.00 93.88 215 GLU A C 1
ATOM 1716 O O . GLU A 1 215 ? -12.921 6.446 11.471 1.00 93.88 215 GLU A O 1
ATOM 1721 N N . ILE A 1 216 ? -10.677 6.218 11.421 1.00 91.94 216 ILE A N 1
ATOM 1722 C CA . ILE A 1 216 ? -10.486 6.739 10.069 1.00 91.94 216 ILE A CA 1
ATOM 1723 C C . ILE A 1 216 ? -9.933 5.624 9.194 1.00 91.94 216 ILE A C 1
ATOM 1725 O O . ILE A 1 216 ? -8.932 5.001 9.546 1.00 91.94 216 ILE A O 1
ATOM 1729 N N . ALA A 1 217 ? -10.572 5.403 8.050 1.00 88.44 217 ALA A N 1
ATOM 1730 C CA . ALA A 1 217 ? -10.037 4.590 6.975 1.00 88.44 217 ALA A CA 1
ATOM 1731 C C . ALA A 1 217 ? -9.456 5.534 5.906 1.00 88.44 217 ALA A C 1
ATOM 1733 O O . ALA A 1 217 ? -10.190 6.377 5.374 1.00 88.44 217 ALA A O 1
ATOM 1734 N N . PRO A 1 218 ? -8.150 5.456 5.595 1.00 79.00 218 PRO A N 1
ATOM 1735 C CA . PRO A 1 218 ? -7.604 6.186 4.460 1.00 79.00 218 PRO A CA 1
ATOM 1736 C C . PRO A 1 218 ? -8.297 5.683 3.187 1.00 79.00 218 PRO A C 1
ATOM 1738 O O . PRO A 1 218 ? -8.289 4.489 2.899 1.00 79.00 218 PRO A O 1
ATOM 1741 N N . LEU A 1 219 ? -8.942 6.599 2.459 1.00 71.44 219 LEU A N 1
ATOM 1742 C CA . LEU A 1 219 ? -9.674 6.298 1.219 1.00 71.44 219 LEU A CA 1
ATOM 1743 C C . LEU A 1 219 ? -8.763 6.339 -0.014 1.00 71.44 219 LEU A C 1
ATOM 1745 O O . LEU A 1 219 ? -9.220 6.133 -1.136 1.00 71.44 219 LEU A O 1
ATOM 1749 N N . THR A 1 220 ? -7.474 6.599 0.182 1.00 55.47 220 THR A N 1
ATOM 1750 C CA . THR A 1 220 ? -6.491 6.682 -0.887 1.00 55.47 220 THR A CA 1
ATOM 1751 C C . THR A 1 220 ? -6.188 5.289 -1.433 1.00 55.47 220 THR A C 1
ATOM 1753 O O . THR A 1 220 ? -5.338 4.555 -0.934 1.00 55.47 220 THR A O 1
ATOM 1756 N N . GLY A 1 221 ? -6.921 4.936 -2.492 1.00 50.28 221 GLY A N 1
ATOM 1757 C CA . GLY A 1 221 ? -6.323 4.221 -3.610 1.00 50.28 221 GLY A CA 1
ATOM 1758 C C . GLY A 1 221 ? -5.126 5.022 -4.120 1.00 50.28 221 GLY A C 1
ATOM 1759 O O . GLY A 1 221 ? -5.173 6.249 -4.105 1.00 50.28 221 GLY A O 1
ATOM 1760 N N . GLU A 1 222 ? -4.087 4.295 -4.516 1.00 44.00 222 GLU A N 1
ATOM 1761 C CA . GLU A 1 222 ? -2.702 4.757 -4.683 1.00 44.00 222 GLU A CA 1
ATOM 1762 C C . GLU A 1 222 ? -1.985 4.847 -3.324 1.00 44.00 222 GLU A C 1
ATOM 1764 O O . GLU A 1 222 ? -1.649 5.892 -2.772 1.00 44.00 222 GLU A O 1
ATOM 1769 N N . ALA A 1 223 ? -1.735 3.650 -2.776 1.00 40.56 223 ALA A N 1
ATOM 1770 C CA . ALA A 1 223 ? -0.398 3.355 -2.295 1.00 40.56 223 ALA A CA 1
ATOM 1771 C C . ALA A 1 223 ? 0.560 3.671 -3.451 1.00 40.56 223 ALA A C 1
ATOM 1773 O O . ALA A 1 223 ? 0.793 2.823 -4.308 1.00 40.56 223 ALA A O 1
ATOM 1774 N N . ASP A 1 224 ? 1.012 4.921 -3.515 1.00 46.69 224 ASP A N 1
ATOM 1775 C CA . ASP A 1 224 ? 2.252 5.265 -4.190 1.00 46.69 224 ASP A CA 1
ATOM 1776 C C . ASP A 1 224 ? 3.345 4.454 -3.483 1.00 46.69 224 ASP A C 1
ATOM 1778 O O . ASP A 1 224 ? 3.873 4.838 -2.435 1.00 46.69 224 ASP A O 1
ATOM 1782 N N . GLU A 1 225 ? 3.611 3.261 -4.010 1.00 53.75 225 GLU A N 1
ATOM 1783 C CA . GLU A 1 225 ? 4.993 2.836 -4.133 1.00 53.75 225 GLU A CA 1
ATOM 1784 C C . GLU A 1 225 ? 5.692 3.913 -4.985 1.00 53.75 225 GLU A C 1
ATOM 1786 O O . GLU A 1 225 ? 5.252 4.219 -6.088 1.00 53.75 225 GLU A O 1
ATOM 1791 N N . ASP A 1 226 ? 6.736 4.510 -4.408 1.00 49.47 226 ASP A N 1
ATOM 1792 C CA . ASP A 1 226 ? 7.795 5.277 -5.070 1.00 49.47 226 ASP A CA 1
ATOM 1793 C C . ASP A 1 226 ? 7.483 6.662 -5.672 1.00 49.47 226 ASP A C 1
ATOM 1795 O O . ASP A 1 226 ? 7.271 6.824 -6.866 1.00 49.47 226 ASP A O 1
ATOM 1799 N N . GLU A 1 227 ? 7.735 7.702 -4.870 1.00 49.50 227 GLU A N 1
ATOM 1800 C CA . GLU A 1 227 ? 8.800 8.647 -5.241 1.00 49.50 227 GLU A CA 1
ATOM 1801 C C . GLU A 1 227 ? 9.450 9.195 -3.954 1.00 49.50 227 GLU A C 1
ATOM 1803 O O . GLU A 1 227 ? 8.840 10.001 -3.239 1.00 49.50 227 GLU A O 1
ATOM 1808 N N . PRO A 1 228 ? 10.647 8.717 -3.558 1.00 47.28 228 PRO A N 1
ATOM 1809 C CA . PRO A 1 228 ? 11.360 9.316 -2.444 1.00 47.28 228 PRO A CA 1
ATOM 1810 C C . PRO A 1 228 ? 11.763 10.741 -2.828 1.00 47.28 228 PRO A C 1
ATOM 1812 O O . PRO A 1 228 ? 12.311 10.977 -3.904 1.00 47.28 228 PRO A O 1
ATOM 1815 N N . GLU A 1 229 ? 11.522 11.687 -1.917 1.00 51.31 229 GLU A N 1
ATOM 1816 C CA . GLU A 1 229 ? 12.155 13.006 -1.952 1.00 51.31 229 GLU A CA 1
ATOM 1817 C C . GLU A 1 229 ? 13.646 12.845 -2.313 1.00 51.31 229 GLU A C 1
ATOM 1819 O O . GLU A 1 229 ? 14.279 11.910 -1.807 1.00 51.31 229 GLU A O 1
ATOM 1824 N N . PRO A 1 230 ? 14.240 13.717 -3.153 1.00 42.16 230 PRO A N 1
ATOM 1825 C CA . PRO A 1 230 ? 15.669 13.669 -3.427 1.00 42.16 230 PRO A CA 1
ATOM 1826 C C . PRO A 1 230 ? 16.427 13.913 -2.120 1.00 42.16 230 PRO A C 1
ATOM 1828 O O . PRO A 1 230 ? 16.640 15.049 -1.690 1.00 42.16 230 PRO A O 1
ATOM 1831 N N . LEU A 1 231 ? 16.805 12.821 -1.458 1.00 41.88 231 LEU A N 1
ATOM 1832 C CA . LEU A 1 231 ? 17.641 12.859 -0.276 1.00 41.88 231 LEU A CA 1
ATOM 1833 C C . LEU A 1 231 ? 19.024 13.390 -0.679 1.00 41.88 231 LEU A C 1
ATOM 1835 O O . LEU A 1 231 ? 19.513 13.102 -1.777 1.00 41.88 231 LEU A O 1
ATOM 1839 N N . PRO A 1 232 ? 19.663 14.187 0.192 1.00 41.28 232 PRO A N 1
ATOM 1840 C CA . PRO A 1 232 ? 20.968 14.770 -0.078 1.00 41.28 232 PRO A CA 1
ATOM 1841 C C . PRO A 1 232 ? 21.971 13.670 -0.439 1.00 41.28 232 PRO A C 1
ATOM 1843 O O . PRO A 1 232 ? 22.074 12.663 0.261 1.00 41.28 232 PRO A O 1
ATOM 1846 N N . ALA A 1 233 ? 22.701 13.878 -1.536 1.00 47.00 233 ALA A N 1
ATOM 1847 C CA . ALA A 1 233 ? 23.733 12.980 -2.038 1.00 47.00 233 ALA A CA 1
ATOM 1848 C C . ALA A 1 233 ? 24.669 12.527 -0.900 1.00 47.00 233 ALA A C 1
ATOM 1850 O O . ALA A 1 233 ? 25.454 13.328 -0.392 1.00 47.00 233 ALA A O 1
ATOM 1851 N N . GLY A 1 234 ? 24.568 11.262 -0.476 1.00 43.50 234 GLY A N 1
ATOM 1852 C CA . GLY A 1 234 ? 25.461 10.717 0.553 1.00 43.50 234 GLY A CA 1
ATOM 1853 C C . GLY A 1 234 ? 24.944 9.572 1.426 1.00 43.50 234 GLY A C 1
ATOM 1854 O O . GLY A 1 234 ? 25.708 9.105 2.265 1.00 43.50 234 GLY A O 1
ATOM 1855 N N . LEU A 1 235 ? 23.703 9.103 1.270 1.00 43.38 235 LEU A N 1
ATOM 1856 C CA . LEU A 1 235 ? 23.213 7.906 1.965 1.00 43.38 235 LEU A CA 1
ATOM 1857 C C . LEU A 1 235 ? 22.790 6.859 0.937 1.00 43.38 235 LEU A C 1
ATOM 1859 O O . LEU A 1 235 ? 21.713 6.947 0.354 1.00 43.38 235 LEU A O 1
ATOM 1863 N N . GLU A 1 236 ? 23.681 5.900 0.698 1.00 47.12 236 GLU A N 1
ATOM 1864 C CA . GLU A 1 236 ? 23.411 4.683 -0.065 1.00 47.12 236 GLU A CA 1
ATOM 1865 C C . GLU A 1 236 ? 22.158 4.011 0.516 1.00 47.12 236 GLU A C 1
ATOM 1867 O O . GLU A 1 236 ? 22.064 3.784 1.728 1.00 47.12 236 GLU A O 1
ATOM 1872 N N . ALA A 1 237 ? 21.157 3.759 -0.332 1.00 49.91 237 ALA A N 1
ATOM 1873 C CA . ALA A 1 237 ? 19.974 3.008 0.065 1.00 49.91 237 ALA A CA 1
ATOM 1874 C C . ALA A 1 237 ? 20.424 1.662 0.658 1.00 49.91 237 ALA A C 1
ATOM 1876 O O . ALA A 1 237 ? 21.367 1.068 0.133 1.00 49.91 237 ALA A O 1
ATOM 1877 N N . PRO A 1 238 ? 19.798 1.167 1.741 1.00 55.06 238 PRO A N 1
ATOM 1878 C CA . PRO A 1 238 ? 20.160 -0.130 2.288 1.00 55.06 238 PRO A CA 1
ATOM 1879 C C . PRO A 1 238 ? 19.929 -1.187 1.206 1.00 55.06 238 PRO A C 1
ATOM 1881 O O . PRO A 1 238 ? 18.787 -1.490 0.865 1.00 55.06 238 PRO A O 1
ATOM 1884 N N . GLU A 1 239 ? 21.013 -1.718 0.644 1.00 64.06 239 GLU A N 1
ATOM 1885 C CA . GLU A 1 239 ? 20.969 -2.824 -0.304 1.00 64.06 239 GLU A CA 1
ATOM 1886 C C . GLU A 1 239 ? 20.347 -4.026 0.416 1.00 64.06 239 GLU A C 1
ATOM 1888 O O . GLU A 1 239 ? 20.970 -4.666 1.265 1.00 64.06 239 GLU A O 1
ATOM 1893 N N . LEU A 1 240 ? 19.066 -4.283 0.151 1.00 75.88 240 LEU A N 1
ATOM 1894 C CA . LEU A 1 240 ? 18.370 -5.442 0.687 1.00 75.88 240 LEU A CA 1
ATOM 1895 C C . LEU A 1 240 ? 18.717 -6.648 -0.183 1.00 75.88 240 LEU A C 1
ATOM 1897 O O . LEU A 1 240 ? 18.286 -6.750 -1.332 1.00 75.88 240 LEU A O 1
ATOM 1901 N N . TYR A 1 241 ? 19.487 -7.576 0.378 1.00 83.38 241 TYR A N 1
ATOM 1902 C CA . TYR A 1 241 ? 19.857 -8.813 -0.297 1.00 83.38 241 TYR A CA 1
ATOM 1903 C C . TYR A 1 241 ? 18.766 -9.859 -0.073 1.00 83.38 241 TYR A C 1
ATOM 1905 O O . TYR A 1 241 ? 18.481 -10.261 1.062 1.00 83.38 241 TYR A O 1
ATOM 1913 N N . SER A 1 242 ? 18.166 -10.335 -1.163 1.00 87.00 242 SER A N 1
ATOM 1914 C CA . SER A 1 242 ? 17.178 -11.416 -1.118 1.00 87.00 242 SER A CA 1
ATOM 1915 C C . SER A 1 242 ? 17.552 -12.553 -2.066 1.00 87.00 242 SER A C 1
ATOM 1917 O O . SER A 1 242 ? 18.099 -12.360 -3.156 1.00 87.00 242 SER A O 1
ATOM 1919 N N . VAL A 1 243 ? 17.284 -13.781 -1.619 1.00 90.06 243 VAL A N 1
ATOM 1920 C CA . VAL A 1 243 ? 17.514 -15.006 -2.390 1.00 90.06 243 VAL A CA 1
ATOM 1921 C C . VAL A 1 243 ? 16.170 -15.680 -2.609 1.00 90.06 243 VAL A C 1
ATOM 1923 O O . VAL A 1 243 ? 15.546 -16.175 -1.675 1.00 90.06 243 VAL A O 1
ATOM 1926 N N . VAL A 1 244 ? 15.710 -15.721 -3.851 1.00 92.12 244 VAL A N 1
ATOM 1927 C CA . VAL A 1 244 ? 14.452 -16.365 -4.220 1.00 92.12 244 VAL A CA 1
ATOM 1928 C C . VAL A 1 244 ? 14.722 -17.819 -4.575 1.00 92.12 244 VAL A C 1
ATOM 1930 O O . VAL A 1 244 ? 15.447 -18.130 -5.520 1.00 92.12 244 VAL A O 1
ATOM 1933 N N . LEU A 1 245 ? 14.125 -18.729 -3.812 1.00 93.00 245 LEU A N 1
ATOM 1934 C CA . LEU A 1 245 ? 14.165 -20.158 -4.087 1.00 93.00 245 LEU A CA 1
ATOM 1935 C C . LEU A 1 245 ? 13.108 -20.473 -5.151 1.00 93.00 245 LEU A C 1
ATOM 1937 O O . LEU A 1 245 ? 11.913 -20.372 -4.876 1.00 93.00 245 LEU A O 1
ATOM 1941 N N . VAL A 1 246 ? 13.541 -20.825 -6.363 1.00 93.81 246 VAL A N 1
ATOM 1942 C CA . VAL A 1 246 ? 12.651 -21.020 -7.521 1.00 93.81 246 VAL A CA 1
ATOM 1943 C C . VAL A 1 246 ? 12.178 -22.464 -7.595 1.00 93.81 246 VAL A C 1
ATOM 1945 O O . VAL A 1 246 ? 10.980 -22.732 -7.618 1.00 93.81 246 VAL A O 1
ATOM 1948 N N . GLU A 1 247 ? 13.119 -23.407 -7.590 1.00 93.56 247 GLU A N 1
ATOM 1949 C CA . GLU A 1 247 ? 12.815 -24.827 -7.742 1.00 93.56 247 GLU A CA 1
ATOM 1950 C C . GLU A 1 247 ? 13.767 -25.686 -6.908 1.00 93.56 247 GLU A C 1
ATOM 1952 O O . GLU A 1 247 ? 14.971 -25.437 -6.836 1.00 93.56 247 GLU A O 1
ATOM 1957 N N . VAL A 1 248 ? 13.225 -26.731 -6.277 1.00 94.44 248 VAL A N 1
ATOM 1958 C CA . VAL A 1 248 ? 14.008 -27.705 -5.512 1.00 94.44 248 VAL A CA 1
ATOM 1959 C C . VAL A 1 248 ? 13.655 -29.123 -5.966 1.00 94.44 248 VAL A C 1
ATOM 1961 O O . VAL A 1 248 ? 12.522 -29.567 -5.730 1.00 94.44 248 VAL A O 1
ATOM 1964 N N . PRO A 1 249 ? 14.613 -29.872 -6.546 1.00 92.31 249 PRO A N 1
ATOM 1965 C CA . PRO A 1 249 ? 14.409 -31.260 -6.943 1.00 92.31 249 PRO A CA 1
ATOM 1966 C C . PRO A 1 249 ? 13.958 -32.132 -5.767 1.00 92.31 249 PRO A C 1
ATOM 1968 O O . PRO A 1 249 ? 14.503 -32.044 -4.663 1.00 92.31 249 PRO A O 1
ATOM 1971 N N . LEU A 1 250 ? 12.998 -33.034 -6.003 1.00 90.62 250 LEU A N 1
ATOM 1972 C CA . LEU A 1 250 ? 12.431 -33.908 -4.964 1.00 90.62 250 LEU A CA 1
ATOM 1973 C C . LEU A 1 250 ? 13.499 -34.725 -4.220 1.00 90.62 250 LEU A C 1
ATOM 1975 O O . LEU A 1 250 ? 13.384 -34.916 -3.011 1.00 90.62 250 LEU A O 1
ATOM 1979 N N . GLN A 1 251 ? 14.563 -35.152 -4.912 1.00 93.38 251 GLN A N 1
ATOM 1980 C CA . GLN A 1 251 ? 15.659 -35.926 -4.316 1.00 93.38 251 GLN A CA 1
ATOM 1981 C C . GLN A 1 251 ? 16.482 -35.112 -3.305 1.00 93.38 251 GLN A C 1
ATOM 1983 O O . GLN A 1 251 ? 17.092 -35.689 -2.411 1.00 93.38 251 GLN A O 1
ATOM 1988 N N . ARG A 1 252 ? 16.493 -33.779 -3.436 1.00 94.69 252 ARG A N 1
ATOM 1989 C CA . ARG A 1 252 ? 17.311 -32.854 -2.637 1.00 94.69 252 ARG A CA 1
ATOM 1990 C C . ARG A 1 252 ? 16.512 -32.066 -1.599 1.00 94.69 252 ARG A C 1
ATOM 1992 O O . ARG A 1 252 ? 17.099 -31.388 -0.762 1.00 94.69 252 ARG A O 1
ATOM 1999 N N . ARG A 1 253 ? 15.180 -32.198 -1.572 1.00 92.81 253 ARG A N 1
ATOM 2000 C CA . ARG A 1 253 ? 14.309 -31.468 -0.629 1.00 92.81 253 ARG A CA 1
ATOM 2001 C C . ARG A 1 253 ? 14.679 -31.668 0.839 1.00 92.81 253 ARG A C 1
ATOM 2003 O O . ARG A 1 253 ? 14.542 -30.739 1.628 1.00 92.81 253 ARG A O 1
ATOM 2010 N N . VAL A 1 254 ? 15.146 -32.858 1.222 1.00 94.25 254 VAL A N 1
ATOM 2011 C CA . VAL A 1 254 ? 15.555 -33.124 2.611 1.00 94.25 254 VAL A CA 1
ATOM 2012 C C . VAL A 1 254 ? 16.780 -32.288 2.982 1.00 94.25 254 VAL A C 1
ATOM 2014 O O . VAL A 1 254 ? 16.750 -31.620 4.013 1.00 94.25 254 VAL A O 1
ATOM 2017 N N . GLU A 1 255 ? 17.800 -32.264 2.124 1.00 94.88 255 GLU A N 1
ATOM 2018 C CA . GLU A 1 255 ? 19.031 -31.489 2.326 1.00 94.88 255 GLU A CA 1
ATOM 2019 C C . GLU A 1 255 ? 18.730 -29.986 2.356 1.00 94.88 255 GLU A C 1
ATOM 2021 O O . GLU A 1 255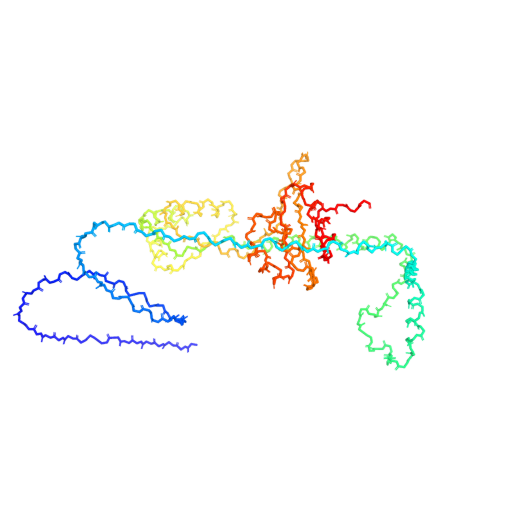 ? 19.097 -29.301 3.309 1.00 94.88 255 GLU A O 1
ATOM 2026 N N . VAL A 1 256 ? 17.950 -29.485 1.391 1.00 95.25 256 VAL A N 1
ATOM 2027 C CA . VAL A 1 256 ? 17.549 -28.069 1.358 1.00 95.25 256 VAL A CA 1
ATOM 2028 C C . VAL A 1 256 ? 16.730 -27.691 2.597 1.00 95.25 256 VAL A C 1
ATOM 2030 O O . VAL A 1 256 ? 16.957 -26.638 3.183 1.00 95.25 256 VAL A O 1
ATOM 2033 N N . SER A 1 257 ? 15.827 -28.560 3.069 1.00 95.00 257 SER A N 1
ATOM 2034 C CA . SER A 1 257 ? 15.052 -28.286 4.289 1.00 95.00 257 SER A CA 1
ATOM 2035 C C . SER A 1 257 ? 15.916 -28.215 5.555 1.00 95.00 257 SER A C 1
ATOM 2037 O O . SER A 1 257 ? 15.600 -27.441 6.456 1.00 95.00 257 SER A O 1
ATOM 2039 N N . GLN A 1 258 ? 17.011 -28.982 5.623 1.00 95.06 258 GLN A N 1
ATOM 2040 C CA . GLN A 1 258 ? 17.976 -28.912 6.727 1.00 95.06 258 GLN A CA 1
ATOM 2041 C C . GLN A 1 258 ? 18.789 -27.616 6.672 1.00 95.06 258 GLN A C 1
ATOM 2043 O O . GLN A 1 258 ? 18.992 -26.981 7.707 1.00 95.06 258 GLN A O 1
ATOM 2048 N N . ILE A 1 259 ? 19.191 -27.185 5.471 1.00 94.62 259 ILE A N 1
ATOM 2049 C CA . ILE A 1 259 ? 19.872 -25.901 5.270 1.00 94.62 259 ILE A CA 1
ATOM 2050 C C . ILE A 1 259 ? 18.954 -24.761 5.719 1.00 94.62 259 ILE A C 1
ATOM 2052 O O . ILE A 1 259 ? 19.338 -23.993 6.597 1.00 94.62 259 ILE A O 1
ATOM 2056 N N . LEU A 1 260 ? 17.709 -24.713 5.231 1.00 93.56 260 LEU A N 1
ATOM 2057 C CA . LEU A 1 260 ? 16.730 -23.695 5.631 1.00 93.56 260 LEU A CA 1
ATOM 2058 C C . LEU A 1 260 ? 16.465 -23.695 7.141 1.00 93.56 260 LEU A C 1
ATOM 2060 O O . LEU A 1 260 ? 16.398 -22.628 7.748 1.00 93.56 260 LEU A O 1
ATOM 2064 N N . GLN A 1 261 ? 16.376 -24.873 7.768 1.00 94.75 261 GLN A N 1
ATOM 2065 C CA . GLN A 1 261 ? 16.291 -24.981 9.225 1.00 94.75 261 GLN A CA 1
ATOM 2066 C C . GLN A 1 261 ? 17.498 -24.328 9.907 1.00 94.75 261 GLN A C 1
ATOM 2068 O O . GLN A 1 261 ? 17.312 -23.573 10.856 1.00 94.75 261 GLN A O 1
ATOM 2073 N N . SER A 1 262 ? 18.721 -24.634 9.465 1.00 93.38 262 SER A N 1
ATOM 2074 C CA . SER A 1 262 ? 19.934 -24.110 10.104 1.00 93.38 262 SER A CA 1
ATOM 2075 C C . SER A 1 262 ? 20.069 -22.595 9.949 1.00 93.38 262 SER A C 1
ATOM 2077 O O . SER A 1 262 ? 20.517 -21.922 10.871 1.00 93.38 262 SER A O 1
ATOM 2079 N N . MET A 1 263 ? 19.634 -22.064 8.807 1.00 90.50 263 MET A N 1
ATOM 2080 C CA . MET A 1 263 ? 19.765 -20.655 8.459 1.00 90.50 263 MET A CA 1
ATOM 2081 C C . MET A 1 263 ? 18.697 -19.788 9.118 1.00 90.50 263 MET A C 1
ATOM 2083 O O . MET A 1 263 ? 19.014 -18.769 9.718 1.00 90.50 263 MET A O 1
ATOM 2087 N N . MET A 1 264 ? 17.435 -20.212 9.041 1.00 89.00 264 MET A N 1
ATOM 2088 C CA . MET A 1 264 ? 16.298 -19.455 9.573 1.00 89.00 264 MET A CA 1
ATOM 2089 C C . MET A 1 264 ? 15.930 -19.861 11.007 1.00 89.00 264 MET A C 1
ATOM 2091 O O . MET A 1 264 ? 14.962 -19.352 11.562 1.00 89.00 264 MET A O 1
ATOM 2095 N N . GLN A 1 265 ? 16.656 -20.822 11.590 1.00 92.69 265 GLN A N 1
ATOM 2096 C CA . GLN A 1 265 ? 16.381 -21.403 12.911 1.00 92.69 265 GLN A CA 1
ATOM 2097 C C . GLN A 1 265 ? 14.952 -21.972 13.040 1.00 92.69 265 GLN A C 1
ATOM 2099 O O . GLN A 1 265 ? 14.364 -22.003 14.121 1.00 92.69 265 GLN A O 1
ATOM 2104 N N . LEU A 1 266 ? 14.383 -22.457 11.930 1.00 90.75 266 LEU A N 1
ATOM 2105 C CA . LEU A 1 266 ? 13.025 -23.005 11.877 1.00 90.75 266 LEU A CA 1
ATOM 2106 C C . LEU A 1 266 ? 13.005 -24.515 12.172 1.00 90.75 266 LEU A C 1
ATOM 2108 O O . LEU A 1 266 ? 13.915 -25.244 11.777 1.00 90.75 266 LEU A O 1
ATOM 2112 N N . PRO A 1 267 ? 11.943 -25.056 12.794 1.00 93.75 267 PRO A N 1
ATOM 2113 C CA . PRO A 1 267 ? 11.794 -26.499 12.947 1.00 93.75 267 PRO A CA 1
ATOM 2114 C C . PRO A 1 267 ? 11.590 -27.181 11.579 1.00 93.75 267 PRO A C 1
ATOM 2116 O O . PRO A 1 267 ? 10.863 -26.673 10.722 1.00 93.75 267 PRO A O 1
ATOM 2119 N N . LEU A 1 268 ? 12.169 -28.377 11.383 1.00 91.94 268 LEU A N 1
ATOM 2120 C CA . LEU A 1 268 ? 12.118 -29.133 10.113 1.00 91.94 268 LEU A CA 1
ATOM 2121 C C . LEU A 1 268 ? 10.733 -29.210 9.441 1.00 91.94 268 LEU A C 1
ATOM 2123 O O . LEU A 1 268 ? 10.664 -29.052 8.221 1.00 91.94 268 LEU A O 1
ATOM 2127 N N . PRO A 1 269 ? 9.618 -29.441 10.165 1.00 93.00 269 PRO A N 1
ATOM 2128 C CA . PRO A 1 269 ? 8.300 -29.488 9.537 1.00 93.00 269 PRO A CA 1
ATOM 2129 C C . PRO A 1 269 ? 7.882 -28.153 8.912 1.00 93.00 269 PRO A C 1
ATOM 2131 O O . PRO A 1 269 ? 7.184 -28.154 7.903 1.00 93.00 269 PRO A O 1
ATOM 2134 N N . GLN A 1 270 ? 8.298 -27.021 9.490 1.00 92.06 270 GLN A N 1
ATOM 2135 C CA . GLN A 1 270 ? 8.034 -25.701 8.917 1.00 92.06 270 GLN A CA 1
ATOM 2136 C C . GLN A 1 270 ? 8.920 -25.456 7.697 1.00 92.06 270 GLN A C 1
ATOM 2138 O O . GLN A 1 270 ? 8.396 -25.070 6.658 1.00 92.06 270 GLN A O 1
ATOM 2143 N N . ALA A 1 271 ? 10.213 -25.788 7.772 1.00 93.12 271 ALA A N 1
ATOM 2144 C CA . ALA A 1 271 ? 11.126 -25.672 6.633 1.00 93.12 271 ALA A CA 1
ATOM 2145 C C . ALA A 1 271 ? 10.649 -26.491 5.417 1.00 93.12 271 ALA A C 1
ATOM 2147 O O . ALA A 1 271 ? 10.690 -26.014 4.288 1.00 93.12 271 ALA A O 1
ATOM 2148 N N . ARG A 1 272 ? 10.108 -27.699 5.636 1.00 92.06 272 ARG A N 1
ATOM 2149 C CA . ARG A 1 272 ? 9.503 -28.510 4.562 1.00 92.06 272 ARG A CA 1
ATOM 2150 C C . ARG A 1 272 ? 8.272 -27.851 3.943 1.00 92.06 272 ARG A C 1
ATOM 2152 O O . ARG A 1 272 ? 8.154 -27.852 2.726 1.00 92.06 272 ARG A O 1
ATOM 2159 N N . LYS A 1 273 ? 7.402 -27.245 4.758 1.00 93.62 273 LYS A N 1
ATOM 2160 C CA . LYS A 1 273 ? 6.221 -26.517 4.266 1.00 93.62 273 LYS A CA 1
ATOM 2161 C C . LYS A 1 273 ? 6.584 -25.300 3.412 1.00 93.62 273 LYS A C 1
ATOM 2163 O O . LYS A 1 273 ? 5.785 -24.922 2.563 1.00 93.62 273 LYS A O 1
ATOM 2168 N N . LEU A 1 274 ? 7.753 -24.688 3.620 1.00 91.31 274 LEU A N 1
ATOM 2169 C CA . LEU A 1 274 ? 8.235 -23.602 2.757 1.00 91.31 274 LEU A CA 1
ATOM 2170 C C . LEU A 1 274 ? 8.572 -24.112 1.350 1.00 91.31 274 LEU A C 1
ATOM 2172 O O . LEU A 1 274 ? 8.237 -23.460 0.368 1.00 91.31 274 LEU A O 1
ATOM 2176 N N . LEU A 1 275 ? 9.133 -25.321 1.242 1.00 92.19 275 LEU A N 1
ATOM 2177 C CA . LEU A 1 275 ? 9.440 -25.959 -0.047 1.00 92.19 275 LEU A CA 1
ATOM 2178 C C . LEU A 1 275 ? 8.197 -26.376 -0.846 1.00 92.19 275 LEU A C 1
ATOM 2180 O O . LEU A 1 275 ? 8.298 -26.657 -2.038 1.00 92.19 275 LEU A O 1
ATOM 2184 N N . ASP A 1 276 ? 7.030 -26.432 -0.207 1.00 91.88 276 ASP A N 1
ATOM 2185 C CA . ASP A 1 276 ? 5.756 -26.680 -0.887 1.00 91.88 276 ASP A CA 1
ATOM 2186 C C . ASP A 1 276 ? 5.139 -25.393 -1.459 1.00 91.88 276 ASP A C 1
ATOM 2188 O O . ASP A 1 276 ? 4.212 -25.466 -2.259 1.00 91.88 276 ASP A O 1
ATOM 2192 N N . LYS A 1 277 ? 5.663 -24.219 -1.077 1.00 91.69 277 LYS A N 1
ATOM 2193 C CA . LYS A 1 277 ? 5.201 -22.892 -1.512 1.00 91.69 277 LYS A CA 1
ATOM 2194 C C . LYS A 1 277 ? 6.161 -22.216 -2.497 1.00 91.69 277 LYS A C 1
ATOM 2196 O O . LYS A 1 277 ? 6.224 -20.994 -2.533 1.00 91.69 277 LYS A O 1
ATOM 2201 N N . LEU A 1 278 ? 6.936 -22.991 -3.254 1.00 90.88 278 LEU A N 1
ATOM 2202 C CA . LEU A 1 278 ? 7.854 -22.428 -4.245 1.00 90.88 278 LEU A CA 1
ATOM 2203 C C . LEU A 1 278 ? 7.080 -21.745 -5.390 1.00 90.88 278 LEU A C 1
ATOM 2205 O O . LEU A 1 278 ? 6.064 -22.296 -5.827 1.00 90.88 278 LEU A O 1
ATOM 2209 N N . PRO A 1 279 ? 7.558 -20.594 -5.902 1.00 91.56 279 PRO A N 1
ATOM 2210 C CA . PRO A 1 279 ? 8.780 -19.884 -5.499 1.00 91.56 279 PRO A CA 1
ATOM 2211 C C . PRO A 1 279 ? 8.639 -19.136 -4.159 1.00 91.56 279 PRO A C 1
ATOM 2213 O O . PRO A 1 279 ? 7.587 -18.574 -3.868 1.00 91.56 279 PRO A O 1
ATOM 2216 N N . TYR A 1 280 ? 9.706 -19.113 -3.350 1.00 90.69 280 TYR A N 1
ATOM 2217 C CA . TYR A 1 280 ? 9.700 -18.482 -2.020 1.00 90.69 280 TYR A CA 1
ATOM 2218 C C . TYR A 1 280 ? 10.896 -17.527 -1.829 1.00 90.69 280 TYR A C 1
ATOM 2220 O O . TYR A 1 280 ? 12.039 -17.984 -1.944 1.00 90.69 280 TYR A O 1
ATOM 2228 N N . PRO A 1 281 ? 10.670 -16.232 -1.532 1.00 90.38 281 PRO A N 1
ATOM 2229 C CA . PRO A 1 281 ? 11.741 -15.283 -1.239 1.00 90.38 281 PRO A CA 1
ATOM 2230 C C . PRO A 1 281 ? 12.299 -15.482 0.177 1.00 90.38 281 PRO A C 1
ATOM 2232 O O . PRO A 1 281 ? 11.552 -15.660 1.141 1.00 90.38 281 PRO A O 1
ATOM 2235 N N . LEU A 1 282 ? 13.626 -15.473 0.296 1.00 89.88 282 LEU A N 1
ATOM 2236 C CA . LEU A 1 282 ? 14.352 -15.469 1.562 1.00 89.88 282 LEU A CA 1
ATOM 2237 C C . LEU A 1 282 ? 15.027 -14.109 1.729 1.00 89.88 282 LEU A C 1
ATOM 2239 O O . LEU A 1 282 ? 15.973 -13.792 1.003 1.00 89.88 282 LEU A O 1
ATOM 2243 N N . ASP A 1 283 ? 14.545 -13.337 2.695 1.00 88.94 283 ASP A N 1
ATOM 2244 C CA . ASP A 1 283 ? 15.055 -12.000 2.980 1.00 88.94 283 ASP A CA 1
ATOM 2245 C C . ASP A 1 283 ? 16.170 -12.076 4.025 1.00 88.94 283 ASP A C 1
ATOM 2247 O O . ASP A 1 283 ? 15.964 -12.570 5.137 1.00 88.94 283 ASP A O 1
ATOM 2251 N N . PHE A 1 284 ? 17.357 -11.581 3.666 1.00 84.25 284 PHE A N 1
ATOM 2252 C CA . PHE A 1 284 ? 18.535 -11.549 4.542 1.00 84.25 284 PHE A CA 1
ATOM 2253 C C . PHE A 1 284 ? 18.871 -10.131 5.035 1.00 84.25 284 PHE A C 1
ATOM 2255 O O . PHE A 1 284 ? 19.884 -9.926 5.702 1.00 84.25 284 PHE A O 1
ATOM 2262 N N . GLY A 1 285 ? 18.018 -9.145 4.740 1.00 83.69 285 GLY A N 1
ATOM 2263 C CA . GLY A 1 285 ? 18.240 -7.753 5.128 1.00 83.69 285 GLY A CA 1
ATOM 2264 C C . GLY A 1 285 ? 19.501 -7.178 4.478 1.00 83.69 285 GLY A C 1
ATOM 2265 O O . GLY A 1 285 ? 19.732 -7.382 3.290 1.00 83.69 285 GLY A O 1
ATOM 2266 N N . SER A 1 286 ? 20.321 -6.474 5.262 1.00 78.19 286 SER A N 1
ATOM 2267 C CA . SER A 1 286 ? 21.561 -5.826 4.804 1.00 78.19 286 SER A CA 1
ATOM 2268 C C . SER A 1 286 ? 22.815 -6.710 4.917 1.00 78.19 286 SER A C 1
ATOM 2270 O O . SER A 1 286 ? 23.932 -6.229 4.735 1.00 78.19 286 SER A O 1
ATOM 2272 N N . GLU A 1 287 ? 22.677 -7.999 5.248 1.00 83.94 287 GLU A N 1
ATOM 2273 C CA . GLU A 1 287 ? 23.819 -8.902 5.446 1.00 83.94 287 GLU A CA 1
ATOM 2274 C C . GLU A 1 287 ? 24.240 -9.604 4.139 1.00 83.94 287 GLU A C 1
ATOM 2276 O O . GLU A 1 287 ? 23.895 -10.764 3.892 1.00 83.94 287 GLU A O 1
ATOM 2281 N N . LYS A 1 288 ? 25.049 -8.919 3.315 1.00 85.81 288 LYS A N 1
ATOM 2282 C CA . LYS A 1 288 ? 25.575 -9.442 2.033 1.00 85.81 288 LYS A CA 1
ATOM 2283 C C . LYS A 1 288 ? 26.226 -10.821 2.165 1.00 85.81 288 LYS A C 1
ATOM 2285 O O . LYS A 1 288 ? 25.918 -11.740 1.406 1.00 85.81 288 LYS A O 1
ATOM 2290 N N . GLU A 1 289 ? 27.115 -10.985 3.146 1.00 86.81 289 GLU A N 1
ATOM 2291 C CA . GLU A 1 289 ? 27.860 -12.234 3.354 1.00 86.81 289 GLU A CA 1
ATOM 2292 C C . GLU A 1 289 ? 26.939 -13.403 3.731 1.00 86.81 289 GLU A C 1
ATOM 2294 O O . GLU A 1 289 ? 27.127 -14.529 3.258 1.00 86.81 289 GLU A O 1
ATOM 2299 N N . ALA A 1 290 ? 25.918 -13.145 4.555 1.00 87.94 290 ALA A N 1
ATOM 2300 C CA . ALA A 1 290 ? 24.950 -14.158 4.960 1.00 87.94 290 ALA A CA 1
ATOM 2301 C C . ALA A 1 290 ? 24.107 -14.613 3.763 1.00 87.94 290 ALA A C 1
ATOM 2303 O O . ALA A 1 290 ? 23.956 -15.817 3.541 1.00 87.94 290 ALA A O 1
ATOM 2304 N N . ALA A 1 291 ? 23.637 -13.661 2.955 1.00 89.81 291 ALA A N 1
ATOM 2305 C CA . ALA A 1 291 ? 22.872 -13.922 1.744 1.00 89.81 291 ALA A CA 1
ATOM 2306 C C . ALA A 1 291 ? 23.702 -14.678 0.685 1.00 89.81 291 ALA A C 1
ATOM 2308 O O . ALA A 1 291 ? 23.216 -15.634 0.080 1.00 89.81 291 ALA A O 1
ATOM 2309 N N . GLN A 1 292 ? 24.982 -14.332 0.505 1.00 90.31 292 GLN A N 1
ATOM 2310 C CA . GLN A 1 292 ? 25.872 -15.029 -0.431 1.00 90.31 292 GLN A CA 1
ATOM 2311 C C . GLN A 1 292 ? 26.154 -16.467 0.017 1.00 90.31 292 GLN A C 1
ATOM 2313 O O . GLN A 1 292 ? 26.072 -17.410 -0.775 1.00 90.31 292 GLN A O 1
ATOM 2318 N N . LYS A 1 293 ? 26.430 -16.661 1.312 1.00 92.75 293 LYS A N 1
ATOM 2319 C CA . LYS A 1 293 ? 26.626 -17.989 1.903 1.00 92.75 293 LYS A CA 1
ATOM 2320 C C . LYS A 1 293 ? 25.356 -18.838 1.805 1.00 92.75 293 LYS A C 1
ATOM 2322 O O . LYS A 1 293 ? 25.452 -20.040 1.553 1.00 92.75 293 LYS A O 1
ATOM 2327 N N . ALA A 1 294 ? 24.181 -18.220 1.954 1.00 91.81 294 ALA A N 1
ATOM 2328 C CA . ALA A 1 294 ? 22.881 -18.851 1.737 1.00 91.81 294 ALA A CA 1
ATOM 2329 C C . ALA A 1 294 ? 22.727 -19.352 0.307 1.00 91.81 294 ALA A C 1
ATOM 2331 O O . ALA A 1 294 ? 22.459 -20.533 0.082 1.00 91.81 294 ALA A O 1
ATOM 2332 N N . ALA A 1 295 ? 22.929 -18.446 -0.651 1.00 92.38 295 ALA A N 1
ATOM 2333 C CA . ALA A 1 295 ? 22.823 -18.726 -2.069 1.00 92.38 295 ALA A CA 1
ATOM 2334 C C . ALA A 1 295 ? 23.751 -19.887 -2.450 1.00 92.38 295 ALA A C 1
ATOM 2336 O O . ALA A 1 295 ? 23.307 -20.879 -3.027 1.00 92.38 295 ALA A O 1
ATOM 2337 N N . GLN A 1 296 ? 25.012 -19.835 -2.018 1.00 93.81 296 GLN A N 1
ATOM 2338 C CA . GLN A 1 296 ? 25.984 -20.883 -2.306 1.00 93.81 296 GLN A CA 1
ATOM 2339 C C . GLN A 1 296 ? 25.609 -22.230 -1.664 1.00 93.81 296 GLN A C 1
ATOM 2341 O O . GLN A 1 296 ? 25.718 -23.272 -2.311 1.00 93.81 296 GLN A O 1
ATOM 2346 N N . ALA A 1 297 ? 25.131 -22.243 -0.414 1.00 93.69 297 ALA A N 1
ATOM 2347 C CA . ALA A 1 297 ? 24.693 -23.470 0.255 1.00 93.69 297 ALA A CA 1
ATOM 2348 C C . ALA A 1 297 ? 23.480 -24.111 -0.442 1.00 93.69 297 ALA A C 1
ATOM 2350 O O . ALA A 1 297 ? 23.461 -25.326 -0.656 1.00 93.69 297 ALA A O 1
ATOM 2351 N N . LEU A 1 298 ? 22.494 -23.301 -0.838 1.00 94.00 298 LEU A N 1
ATOM 2352 C CA . LEU A 1 298 ? 21.297 -23.756 -1.548 1.00 94.00 298 LEU A CA 1
ATOM 2353 C C . LEU A 1 298 ? 21.636 -24.272 -2.953 1.00 94.00 298 LEU A C 1
ATOM 2355 O O . LEU A 1 298 ? 21.171 -25.344 -3.345 1.00 94.00 298 LEU A O 1
ATOM 2359 N N . GLN A 1 299 ? 22.503 -23.567 -3.680 1.00 93.06 299 GLN A N 1
ATOM 2360 C CA . GLN A 1 299 ? 22.957 -23.976 -5.008 1.00 93.06 299 GLN A CA 1
ATOM 2361 C C . GLN A 1 299 ? 23.768 -25.280 -4.957 1.00 93.06 299 GLN A C 1
ATOM 2363 O O . GLN A 1 299 ? 23.537 -26.182 -5.764 1.00 93.06 299 GLN A O 1
ATOM 2368 N N . ASN A 1 300 ? 24.653 -25.440 -3.965 1.00 93.06 300 ASN A N 1
ATOM 2369 C CA . ASN A 1 300 ? 25.414 -26.677 -3.748 1.00 93.06 300 ASN A CA 1
ATOM 2370 C C . ASN A 1 300 ? 24.512 -27.877 -3.414 1.00 93.06 300 ASN A C 1
ATOM 2372 O O . ASN A 1 300 ? 24.822 -29.007 -3.792 1.00 93.06 300 ASN A O 1
ATOM 2376 N N . ALA A 1 301 ? 23.376 -27.639 -2.752 1.00 92.69 301 ALA A N 1
ATOM 2377 C CA . ALA A 1 301 ? 22.348 -28.653 -2.515 1.00 92.69 301 ALA A CA 1
ATOM 2378 C C . ALA A 1 301 ? 21.500 -28.967 -3.767 1.00 92.69 301 ALA A C 1
ATOM 2380 O O . ALA A 1 301 ? 20.623 -29.830 -3.724 1.00 92.69 301 ALA A O 1
ATOM 2381 N N . GLY A 1 302 ? 21.765 -28.306 -4.897 1.00 90.25 302 GLY A N 1
ATOM 2382 C CA . GLY A 1 302 ? 21.069 -28.515 -6.164 1.00 90.25 302 GLY A CA 1
ATOM 2383 C C . GLY A 1 302 ? 19.733 -27.781 -6.268 1.00 90.25 302 GLY A C 1
ATOM 2384 O O . GLY A 1 302 ? 18.895 -28.189 -7.070 1.00 90.25 302 GLY A O 1
ATOM 2385 N N . ALA A 1 303 ? 19.510 -26.742 -5.458 1.00 92.62 303 ALA A N 1
ATOM 2386 C CA . ALA A 1 303 ? 18.370 -25.853 -5.632 1.00 92.62 303 ALA A CA 1
ATOM 2387 C C . ALA A 1 303 ? 18.619 -24.842 -6.760 1.00 92.62 303 ALA A C 1
ATOM 2389 O O . ALA A 1 303 ? 19.734 -24.351 -6.941 1.00 92.62 303 ALA A O 1
ATOM 2390 N N . VAL A 1 304 ? 17.558 -24.504 -7.489 1.00 92.75 304 VAL A N 1
ATOM 2391 C CA . VAL A 1 304 ? 17.542 -23.399 -8.447 1.00 92.75 304 VAL A CA 1
ATOM 2392 C C . VAL A 1 304 ? 17.152 -22.138 -7.686 1.00 92.75 304 VAL A C 1
ATOM 2394 O O . VAL A 1 304 ? 16.061 -22.063 -7.115 1.00 92.75 304 VAL A O 1
ATOM 2397 N N . ILE A 1 305 ? 18.059 -21.166 -7.657 1.00 93.19 305 ILE A N 1
ATOM 2398 C CA . ILE A 1 305 ? 17.891 -19.902 -6.938 1.00 93.19 305 ILE A CA 1
ATOM 2399 C C . ILE A 1 305 ? 18.041 -18.713 -7.882 1.00 93.19 305 ILE A C 1
ATOM 2401 O O . ILE A 1 305 ? 18.715 -18.803 -8.908 1.00 93.19 305 ILE A O 1
ATOM 2405 N N . PHE A 1 306 ? 17.438 -17.598 -7.494 1.00 89.38 306 PHE A N 1
ATOM 2406 C CA . PHE A 1 306 ? 17.605 -16.295 -8.116 1.00 89.38 306 PHE A CA 1
ATOM 2407 C C . PHE A 1 306 ? 18.020 -15.291 -7.039 1.00 89.38 306 PHE A C 1
ATOM 2409 O O . PHE A 1 306 ? 17.408 -15.240 -5.975 1.00 89.38 306 PHE A O 1
ATOM 2416 N N . THR A 1 307 ? 19.083 -14.534 -7.276 1.00 87.25 307 THR A N 1
ATOM 2417 C CA . THR A 1 307 ? 19.657 -13.600 -6.300 1.00 87.25 307 THR A CA 1
ATOM 2418 C C . THR A 1 307 ? 19.368 -12.165 -6.725 1.00 87.25 307 THR A C 1
ATOM 2420 O O . THR A 1 307 ? 19.725 -11.775 -7.834 1.00 87.25 307 THR A O 1
ATOM 2423 N N . LEU A 1 308 ? 18.733 -11.383 -5.853 1.00 80.69 308 LEU A N 1
ATOM 2424 C CA . LEU A 1 308 ? 18.444 -9.962 -6.054 1.00 80.69 308 LEU A CA 1
ATOM 2425 C C . LEU A 1 308 ? 19.417 -9.124 -5.215 1.00 80.69 308 LEU A C 1
ATOM 2427 O O . LEU A 1 308 ? 19.667 -9.450 -4.054 1.00 80.69 308 LEU A O 1
ATOM 2431 N N . GLY A 1 309 ? 19.973 -8.066 -5.809 1.00 71.06 309 GLY A N 1
ATOM 2432 C CA . GLY A 1 309 ? 20.949 -7.188 -5.150 1.00 71.06 309 GLY A CA 1
ATOM 2433 C C . GLY A 1 309 ? 22.399 -7.685 -5.193 1.00 71.06 309 GLY A C 1
ATOM 2434 O O . GLY A 1 309 ? 23.255 -7.121 -4.528 1.00 71.06 309 GLY A O 1
ATOM 2435 N N . PHE A 1 310 ? 22.701 -8.732 -5.965 1.00 73.25 310 PHE A N 1
ATOM 2436 C CA . PHE A 1 310 ? 24.079 -9.163 -6.207 1.00 73.25 310 PHE A CA 1
ATOM 2437 C C . PHE A 1 310 ? 24.525 -8.657 -7.575 1.00 73.25 310 PHE A C 1
ATOM 2439 O O . PHE A 1 310 ? 23.971 -9.081 -8.590 1.00 73.25 310 PHE A O 1
ATOM 2446 N N . GLU A 1 311 ? 25.508 -7.758 -7.607 1.00 56.47 311 GLU A N 1
ATOM 2447 C CA . GLU A 1 311 ? 26.199 -7.447 -8.857 1.00 56.47 311 GLU A CA 1
ATOM 2448 C C . GLU A 1 311 ? 26.910 -8.715 -9.362 1.00 56.47 311 GLU A C 1
ATOM 2450 O O . GLU A 1 311 ? 27.556 -9.410 -8.569 1.00 56.47 311 GLU A O 1
ATOM 2455 N N . PRO A 1 312 ? 26.752 -9.079 -10.646 1.00 51.56 312 PRO A N 1
ATOM 2456 C CA . PRO A 1 312 ? 27.516 -10.167 -11.233 1.00 51.56 312 PRO A CA 1
ATOM 2457 C C . PRO A 1 312 ? 28.984 -9.737 -11.380 1.00 51.56 312 PRO A C 1
ATOM 2459 O O . PRO A 1 312 ? 29.259 -8.767 -12.085 1.00 51.56 312 PRO A O 1
ATOM 2462 N N . ASP A 1 313 ? 29.897 -10.465 -10.727 1.00 45.00 313 ASP A N 1
ATOM 2463 C CA . ASP A 1 313 ? 31.350 -10.371 -10.966 1.00 45.00 313 ASP A CA 1
ATOM 2464 C C . ASP A 1 313 ? 31.727 -10.770 -12.409 1.00 45.00 313 ASP A C 1
ATOM 2466 O O . ASP A 1 313 ? 31.146 -11.755 -12.937 1.00 45.00 313 ASP A O 1
#

Sequence (313 aa):
MISLRISAEQYSVECGPKRQVMRLPWLWWQVSTSRMLLVSFSLPTLLSSGISCPSSTCMMSRGSSLIMPLTHARAPNYDRPKPKLFDLQAYVGQLQKQAAPEFFGSREDLPPFLHGSVHRPPKDMDEYIRRLDEKIAELEAAEAAEREAQQKPWSFELTGYHKSKAELAQAIRREAGTMVKKAREILQSLPHTFRFESREEMRSAMQKLLEAGGEIAPLTGEADEDEPEPLPAGLEAPELYSVVLVEVPLQRRVEVSQILQSMMQLPLPQARKLLDKLPYPLDFGSEKEAAQKAAQALQNAGAVIFTLGFEPD

pLDDT: mean 71.05, std 22.98, range [26.19, 96.5]